Protein AF-0000000084754771 (afdb_homodimer)

Foldseek 3Di:
DDPDPPPPPPPPPPPPPPPPPPDPDDDEWEKEFEWEDEPLFWTKWKQAPLFIAGFMDIPDDPDDPVVVVQVSCVLQFFDWDDKDWAEWEKEAEPVDPYMYIYTYIYTYTDDGDTDHSDPRMDMDTDGLVVSLVRLCQSEVVRSVVSCVCSVPVQFYKYFYWYWYDDPRGIYIDTPGDIDGPDGD/DDPPPPPPPPPPPPPPPPPPPPDPDDDEWEKEFEWEDEPLFWTKWKQAPLFIAGFMDIPDDPDDPVVVVQVSCVLQFFDWDDKDWAEWEKEAEPVDPYMYIYTYIYTYTDDGDTDHSDPRMDMDTDGLVVSLVRLCQSEVVRSVVSCVCSVPVQFYKYFYWYWYDDPRGIYIDTPGDIDGPDGD

Radius of gyration: 27.41 Å; Cα contacts (8 Å, |Δi|>4): 765; chains: 2; bounding box: 106×65×46 Å

Structure (mmCIF, N/CA/C/O backbone):
data_AF-0000000084754771-model_v1
#
loop_
_entity.id
_entity.type
_entity.pdbx_description
1 polymer 'NUDIX hydrolase'
#
loop_
_atom_site.group_PDB
_atom_site.id
_atom_site.type_symbol
_atom_site.label_atom_id
_atom_site.label_alt_id
_atom_site.label_comp_id
_atom_site.label_asym_id
_atom_site.label_entity_id
_atom_site.label_seq_id
_atom_site.pdbx_PDB_ins_code
_atom_site.Cartn_x
_atom_site.Cartn_y
_atom_site.Cartn_z
_atom_site.occupancy
_atom_site.B_iso_or_equiv
_atom_site.auth_seq_id
_atom_site.auth_comp_id
_atom_site.auth_asym_id
_atom_site.auth_atom_id
_atom_site.pdbx_PDB_model_num
ATOM 1 N N . MET A 1 1 ? 86.75 9.281 -15.461 1 32.31 1 MET A N 1
ATOM 2 C CA . MET A 1 1 ? 85.438 8.867 -15.961 1 32.31 1 MET A CA 1
ATOM 3 C C . MET A 1 1 ? 84.312 9.133 -14.922 1 32.31 1 MET A C 1
ATOM 5 O O . MET A 1 1 ? 84.312 8.523 -13.852 1 32.31 1 MET A O 1
ATOM 9 N N . MET A 1 2 ? 83.812 10.422 -14.852 1 33.16 2 MET A N 1
ATOM 10 C CA . MET A 1 2 ? 82.875 11.062 -13.938 1 33.16 2 MET A CA 1
ATOM 11 C C . MET A 1 2 ? 81.5 10.43 -14.047 1 33.16 2 MET A C 1
ATOM 13 O O . MET A 1 2 ? 80.938 10.359 -15.133 1 33.16 2 MET A O 1
ATOM 17 N N . LYS A 1 3 ? 81.125 9.422 -13.258 1 32.81 3 LYS A N 1
ATOM 18 C CA . LYS A 1 3 ? 79.812 8.805 -13.117 1 32.81 3 LYS A CA 1
ATOM 19 C C . LYS A 1 3 ? 78.75 9.852 -12.797 1 32.81 3 LYS A C 1
ATOM 21 O O . LYS A 1 3 ? 78.875 10.531 -11.766 1 32.81 3 LYS A O 1
ATOM 26 N N . LYS A 1 4 ? 78.125 10.484 -13.766 1 39.41 4 LYS A N 1
ATOM 27 C CA . LYS A 1 4 ? 76.938 11.32 -13.633 1 39.41 4 LYS A CA 1
ATOM 28 C C . LYS A 1 4 ? 75.812 10.578 -12.898 1 39.41 4 LYS A C 1
ATOM 30 O O . LYS A 1 4 ? 75.438 9.477 -13.297 1 39.41 4 LYS A O 1
ATOM 35 N N . LYS A 1 5 ? 75.625 10.75 -11.555 1 40.22 5 LYS A N 1
ATOM 36 C CA . LYS A 1 5 ? 74.5 10.312 -10.75 1 40.22 5 LYS A CA 1
ATOM 37 C C . LYS A 1 5 ? 73.125 10.797 -11.344 1 40.22 5 LYS A C 1
ATOM 39 O O . LYS A 1 5 ? 72.938 12 -11.484 1 40.22 5 LYS A O 1
ATOM 44 N N . MET A 1 6 ? 72.5 10.07 -12.281 1 37.22 6 MET A N 1
ATOM 45 C CA . MET A 1 6 ? 71.188 10.312 -12.797 1 37.22 6 MET A CA 1
ATOM 46 C C . MET A 1 6 ? 70.125 10.242 -11.672 1 37.22 6 MET A C 1
ATOM 48 O O . MET A 1 6 ? 70.062 9.227 -10.977 1 37.22 6 MET A O 1
ATOM 52 N N . PHE A 1 7 ? 69.812 11.367 -10.992 1 40.28 7 PHE A N 1
ATOM 53 C CA . PHE A 1 7 ? 68.688 11.461 -10.086 1 40.28 7 PHE A CA 1
ATOM 54 C C . PHE A 1 7 ? 67.375 11.109 -10.805 1 40.28 7 PHE A C 1
ATOM 56 O O . PHE A 1 7 ? 67 11.758 -11.797 1 40.28 7 PHE A O 1
ATOM 63 N N . VAL A 1 8 ? 66.875 9.852 -10.859 1 36.28 8 VAL A N 1
ATOM 64 C CA . VAL A 1 8 ? 65.562 9.414 -11.305 1 36.28 8 VAL A CA 1
ATOM 65 C C . VAL A 1 8 ? 64.5 10.07 -10.438 1 36.28 8 VAL A C 1
ATOM 67 O O . VAL A 1 8 ? 64.438 9.867 -9.227 1 36.28 8 VAL A O 1
ATOM 70 N N . LEU A 1 9 ? 64 11.281 -10.805 1 39 9 LEU A N 1
ATOM 71 C CA . LEU A 1 9 ? 62.781 11.867 -10.273 1 39 9 LEU A CA 1
ATOM 72 C C . LEU A 1 9 ? 61.625 10.922 -10.469 1 39 9 LEU A C 1
ATOM 74 O O . LEU A 1 9 ? 61.25 10.625 -11.602 1 39 9 LEU A O 1
ATOM 78 N N . LEU A 1 10 ? 61.344 9.945 -9.57 1 38.06 10 LEU A N 1
ATOM 79 C CA . LEU A 1 10 ? 60.125 9.156 -9.5 1 38.06 10 LEU A CA 1
ATOM 80 C C . LEU A 1 10 ? 58.906 10.07 -9.328 1 38.06 10 LEU A C 1
ATOM 82 O O . LEU A 1 10 ? 58.781 10.734 -8.305 1 38.06 10 LEU A O 1
ATOM 86 N N . MET A 1 11 ? 58.312 10.617 -10.398 1 40.94 11 MET A N 1
ATOM 87 C CA . MET A 1 11 ? 57 11.273 -10.383 1 40.94 11 MET A CA 1
ATOM 88 C C . MET A 1 11 ? 55.938 10.32 -9.867 1 40.94 11 MET A C 1
ATOM 90 O O . MET A 1 11 ? 55.625 9.305 -10.5 1 40.94 11 MET A O 1
ATOM 94 N N . VAL A 1 12 ? 55.656 10.242 -8.562 1 43.66 12 VAL A N 1
ATOM 95 C CA . VAL A 1 12 ? 54.469 9.602 -7.992 1 43.66 12 VAL A CA 1
ATOM 96 C C . VAL A 1 12 ? 53.219 10.242 -8.562 1 43.66 12 VAL A C 1
ATOM 98 O O . VAL A 1 12 ? 52.906 11.406 -8.281 1 43.66 12 VAL A O 1
ATOM 101 N N . LEU A 1 13 ? 52.719 9.867 -9.789 1 44.41 13 LEU A N 1
ATOM 102 C CA . LEU A 1 13 ? 51.344 10.164 -10.242 1 44.41 13 LEU A CA 1
ATOM 103 C C . LEU A 1 13 ? 50.344 9.695 -9.211 1 44.41 13 LEU A C 1
ATOM 105 O O . LEU A 1 13 ? 50.156 8.492 -9.008 1 44.41 13 LEU A O 1
ATOM 109 N N . GLY A 1 14 ? 50.062 10.547 -8.156 1 42.84 14 GLY A N 1
ATOM 110 C CA . GLY A 1 14 ? 48.906 10.297 -7.301 1 42.84 14 GLY A CA 1
ATOM 111 C C . GLY A 1 14 ? 47.594 10.133 -8.078 1 42.84 14 GLY A C 1
ATOM 112 O O . GLY A 1 14 ? 47.156 11.062 -8.75 1 42.84 14 GLY A O 1
ATOM 113 N N . VAL A 1 15 ? 47.188 8.891 -8.477 1 50.28 15 VAL A N 1
ATOM 114 C CA . VAL A 1 15 ? 45.844 8.586 -8.938 1 50.28 15 VAL A CA 1
ATOM 115 C C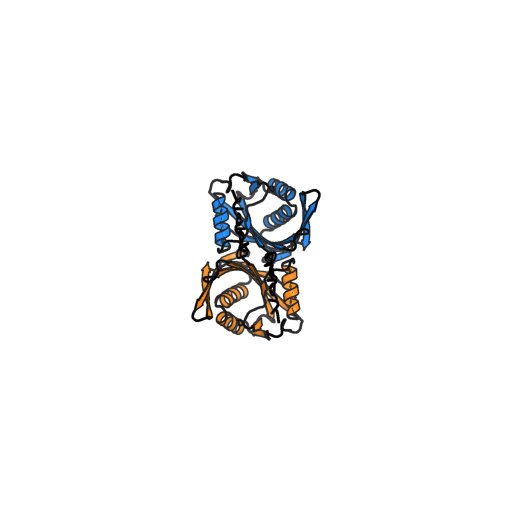 . VAL A 1 15 ? 44.812 9.062 -7.91 1 50.28 15 VAL A C 1
ATOM 117 O O . VAL A 1 15 ? 44.688 8.477 -6.832 1 50.28 15 VAL A O 1
ATOM 120 N N . PHE A 1 16 ? 44.375 10.312 -7.918 1 44.31 16 PHE A N 1
ATOM 121 C CA . PHE A 1 16 ? 43.125 10.703 -7.23 1 44.31 16 PHE A CA 1
ATOM 122 C C . PHE A 1 16 ? 41.938 9.898 -7.742 1 44.31 16 PHE A C 1
ATOM 124 O O . PHE A 1 16 ? 41.438 10.164 -8.828 1 44.31 16 PHE A O 1
ATOM 131 N N . VAL A 1 17 ? 41.75 8.695 -7.285 1 40.81 17 VAL A N 1
ATOM 132 C CA . VAL A 1 17 ? 40.438 8.078 -7.426 1 40.81 17 VAL A CA 1
ATOM 133 C C . VAL A 1 17 ? 39.375 8.922 -6.707 1 40.81 17 VAL A C 1
ATOM 135 O O . VAL A 1 17 ? 39.375 8.992 -5.477 1 40.81 17 VAL A O 1
ATOM 138 N N . ARG A 1 18 ? 38.875 9.93 -7.348 1 41.22 18 ARG A N 1
ATOM 139 C CA . ARG A 1 18 ? 37.594 10.469 -6.84 1 41.22 18 ARG A CA 1
ATOM 140 C C . ARG A 1 18 ? 36.594 9.352 -6.59 1 41.22 18 ARG A C 1
ATOM 142 O O . ARG A 1 18 ? 36.188 8.641 -7.516 1 41.22 18 ARG A O 1
ATOM 149 N N . SER A 1 19 ? 36.594 8.781 -5.469 1 47.59 19 SER A N 1
ATOM 150 C CA . SER A 1 19 ? 35.406 8 -5.125 1 47.59 19 SER A CA 1
ATOM 151 C C . SER A 1 19 ? 34.125 8.766 -5.449 1 47.59 19 SER A C 1
ATOM 153 O O . SER A 1 19 ? 33.844 9.797 -4.84 1 47.59 19 SER A O 1
ATOM 155 N N . SER A 1 20 ? 33.781 8.875 -6.648 1 48.88 20 SER A N 1
ATOM 156 C CA . SER A 1 20 ? 32.438 9.414 -6.914 1 48.88 20 SER A CA 1
ATOM 157 C C . SER A 1 20 ? 31.422 8.875 -5.922 1 48.88 20 SER A C 1
ATOM 159 O O . SER A 1 20 ? 31.188 7.664 -5.863 1 48.88 20 SER A O 1
ATOM 161 N N . ALA A 1 21 ? 31.297 9.508 -4.906 1 52.06 21 ALA A N 1
ATOM 162 C CA . ALA A 1 21 ? 30.188 9.227 -4.016 1 52.06 21 ALA A CA 1
ATOM 163 C C . ALA A 1 21 ? 28.922 8.898 -4.805 1 52.06 21 ALA A C 1
ATOM 165 O O . ALA A 1 21 ? 28.438 9.727 -5.582 1 52.06 21 ALA A O 1
ATOM 166 N N . GLN A 1 22 ? 28.672 7.586 -5.219 1 55.25 22 GLN A N 1
ATOM 167 C CA . GLN A 1 22 ? 27.484 7.168 -5.949 1 55.25 22 GLN A CA 1
ATOM 168 C C . GLN A 1 22 ? 26.219 7.766 -5.332 1 55.25 22 GLN A C 1
ATOM 170 O O . GLN A 1 22 ? 25.953 7.578 -4.141 1 55.25 22 GLN A O 1
ATOM 175 N N . VAL A 1 23 ? 25.625 8.883 -5.801 1 62.97 23 VAL A N 1
ATOM 176 C CA . VAL A 1 23 ? 24.328 9.43 -5.422 1 62.97 23 VAL A CA 1
ATOM 177 C C . VAL A 1 23 ? 23.312 8.297 -5.289 1 62.97 23 VAL A C 1
ATOM 179 O O . VAL A 1 23 ? 23.156 7.477 -6.199 1 62.97 23 VAL A O 1
ATOM 182 N N . PRO A 1 24 ? 22.75 8.086 -3.986 1 73.06 24 PRO A N 1
ATOM 183 C CA . PRO A 1 24 ? 21.766 7.012 -3.842 1 73.06 24 PRO A CA 1
ATOM 184 C C . PRO A 1 24 ? 20.641 7.09 -4.883 1 73.06 24 PRO A C 1
ATOM 186 O O . PRO A 1 24 ? 20.234 8.188 -5.27 1 73.06 24 PRO A O 1
ATOM 189 N N . GLU A 1 25 ? 20.297 5.973 -5.523 1 81 25 GLU A N 1
ATOM 190 C CA . GLU A 1 25 ? 19.203 5.906 -6.48 1 81 25 GLU A CA 1
ATOM 191 C C . GLU A 1 25 ? 17.891 6.352 -5.84 1 81 25 GLU A C 1
ATOM 193 O O . GLU A 1 25 ? 17.609 6.02 -4.684 1 81 25 GLU A O 1
ATOM 198 N N . PRO A 1 26 ? 17.109 7.23 -6.562 1 86.75 26 PRO A 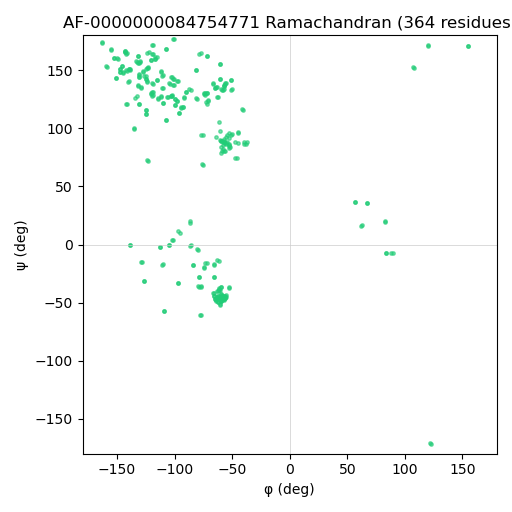N 1
ATOM 199 C CA . PRO A 1 26 ? 15.812 7.625 -6.035 1 86.75 26 PRO A CA 1
ATOM 200 C C . PRO A 1 26 ? 14.906 6.43 -5.742 1 86.75 26 PRO A C 1
ATOM 202 O O . PRO A 1 26 ? 14.922 5.445 -6.48 1 86.75 26 PRO A O 1
ATOM 205 N N . VAL A 1 27 ? 14.211 6.504 -4.645 1 92.81 27 VAL A N 1
ATOM 206 C CA . VAL A 1 27 ? 13.414 5.367 -4.191 1 92.81 27 VAL A CA 1
ATOM 207 C C . VAL A 1 27 ? 11.945 5.777 -4.086 1 92.81 27 VAL A C 1
ATOM 209 O O . VAL A 1 27 ? 11.625 6.848 -3.566 1 92.81 27 VAL A O 1
ATOM 212 N N . ASN A 1 28 ? 11.078 4.941 -4.699 1 97.19 28 ASN A N 1
ATOM 213 C CA . ASN A 1 28 ? 9.648 5.133 -4.473 1 97.19 28 ASN A CA 1
ATOM 214 C C . ASN A 1 28 ? 9.289 4.977 -3 1 97.19 28 ASN A C 1
ATOM 216 O O . ASN A 1 28 ? 9.836 4.117 -2.309 1 97.19 28 ASN A O 1
ATOM 220 N N . GLN A 1 29 ? 8.344 5.805 -2.547 1 96.5 29 GLN A N 1
ATOM 221 C CA . GLN A 1 29 ? 7.949 5.781 -1.143 1 96.5 29 GLN A CA 1
ATOM 222 C C . GLN A 1 29 ? 6.461 5.465 -0.994 1 96.5 29 GLN A C 1
ATOM 224 O O . GLN A 1 29 ? 5.707 5.543 -1.966 1 96.5 29 GLN A O 1
ATOM 229 N N . THR A 1 30 ? 6.105 4.988 0.195 1 98.56 30 THR A N 1
ATOM 230 C CA . THR A 1 30 ? 4.707 4.832 0.572 1 98.56 30 THR A CA 1
ATOM 231 C C . THR A 1 30 ? 4.328 5.82 1.67 1 98.56 30 THR A C 1
ATOM 233 O O . THR A 1 30 ? 5.043 5.957 2.662 1 98.56 30 THR A O 1
ATOM 236 N N . ILE A 1 31 ? 3.273 6.547 1.448 1 98.69 31 ILE A N 1
ATOM 237 C CA . ILE A 1 31 ? 2.699 7.441 2.447 1 98.69 31 ILE A CA 1
ATOM 238 C C . ILE A 1 31 ? 1.405 6.844 2.992 1 98.69 31 ILE A C 1
ATOM 240 O O . ILE A 1 31 ? 0.538 6.422 2.225 1 98.69 31 ILE A O 1
ATOM 244 N N . ILE A 1 32 ? 1.279 6.719 4.258 1 98.88 32 ILE A N 1
ATOM 245 C CA . ILE A 1 32 ? 0.067 6.273 4.938 1 98.88 32 ILE A CA 1
ATOM 246 C C . ILE A 1 32 ? -0.692 7.484 5.48 1 98.88 32 ILE A C 1
ATOM 248 O O . ILE A 1 32 ? -0.14 8.281 6.242 1 98.88 32 ILE A O 1
ATOM 252 N N . ARG A 1 33 ? -1.902 7.625 5.016 1 98.94 33 ARG A N 1
ATOM 253 C CA . ARG A 1 33 ? -2.738 8.758 5.391 1 98.94 33 ARG A CA 1
ATOM 254 C C . ARG A 1 33 ? -3.959 8.305 6.184 1 98.94 33 ARG A C 1
ATOM 256 O O . ARG A 1 33 ? -4.57 7.281 5.859 1 98.94 33 ARG A O 1
ATOM 263 N N . LEU A 1 34 ? -4.336 9.047 7.164 1 98.94 34 LEU A N 1
ATOM 264 C CA . LEU A 1 34 ? -5.457 8.727 8.039 1 98.94 34 LEU A CA 1
ATOM 265 C C . LEU A 1 34 ? -6.465 9.875 8.07 1 98.94 34 LEU A C 1
ATOM 267 O O . LEU A 1 34 ? -6.133 10.984 8.477 1 98.94 34 LEU A O 1
ATOM 271 N N . THR A 1 35 ? -7.625 9.648 7.605 1 98.94 35 THR A N 1
ATOM 272 C CA . THR A 1 35 ? -8.75 10.562 7.781 1 98.94 35 THR A CA 1
ATOM 273 C C . THR A 1 35 ? -9.602 10.141 8.977 1 98.94 35 THR A C 1
ATOM 275 O O . THR A 1 35 ? -10.227 9.078 8.953 1 98.94 35 THR A O 1
ATOM 278 N N . VAL A 1 36 ? -9.625 10.93 10.008 1 98.94 36 VAL A N 1
ATOM 279 C CA . VAL A 1 36 ? -10.422 10.648 11.195 1 98.94 36 VAL A CA 1
ATOM 280 C C . VAL A 1 36 ? -11.734 11.422 11.133 1 98.94 36 VAL A C 1
ATOM 282 O O . VAL A 1 36 ? -11.742 12.648 11.031 1 98.94 36 VAL A O 1
ATOM 285 N N . VAL A 1 37 ? -12.82 10.742 11.219 1 98.94 37 VAL A N 1
ATOM 286 C CA . VAL A 1 37 ? -14.148 11.344 11.109 1 98.94 37 VAL A CA 1
ATOM 287 C C . VAL A 1 37 ? -14.758 11.484 12.5 1 98.94 37 VAL A C 1
ATOM 289 O O . VAL A 1 37 ? -14.773 10.531 13.281 1 98.94 37 VAL A O 1
ATOM 292 N N . LYS A 1 38 ? -15.195 12.641 12.797 1 98.81 38 LYS A N 1
ATOM 293 C CA . LYS A 1 38 ? -15.883 12.93 14.055 1 98.81 38 LYS A CA 1
ATOM 294 C C . LYS A 1 38 ? -17.344 13.312 13.812 1 98.81 38 LYS A C 1
ATOM 296 O O . LYS A 1 38 ? -17.625 14.188 12.992 1 98.81 38 LYS A O 1
ATOM 301 N N . ASP A 1 39 ? -18.234 12.648 14.422 1 97.75 39 ASP A N 1
ATOM 302 C CA . ASP A 1 39 ? -19.672 12.938 14.43 1 97.75 39 ASP A CA 1
ATOM 303 C C . ASP A 1 39 ? -20.266 12.828 13.031 1 97.75 39 ASP A C 1
ATOM 305 O O . ASP A 1 39 ? -21.266 13.477 12.719 1 97.75 39 ASP A O 1
ATOM 309 N N . GLY A 1 40 ? -19.547 12.195 12.148 1 97.19 40 GLY A N 1
ATOM 310 C CA . GLY A 1 40 ? -20.062 11.906 10.82 1 97.19 40 GLY A CA 1
ATOM 311 C C . GLY A 1 40 ? -19.906 13.062 9.852 1 97.19 40 GLY A C 1
ATOM 312 O O . GLY A 1 40 ? -20.078 12.898 8.648 1 97.19 40 GLY A O 1
ATOM 313 N N . ASP A 1 41 ? -19.469 14.25 10.352 1 97.94 41 ASP A N 1
ATOM 314 C CA . ASP A 1 41 ? -19.516 15.383 9.43 1 97.94 41 ASP A CA 1
ATOM 315 C C . ASP A 1 41 ? -18.266 16.25 9.555 1 97.94 41 ASP A C 1
ATOM 317 O O . ASP A 1 41 ? -18.141 17.266 8.859 1 97.94 41 ASP A O 1
ATOM 321 N N . LYS A 1 42 ? -17.359 15.906 10.43 1 98.88 42 LYS A N 1
ATOM 322 C CA . LYS A 1 42 ? -16.094 16.609 10.57 1 98.88 42 LYS A CA 1
ATOM 323 C C . LYS A 1 42 ? -14.914 15.664 10.398 1 98.88 42 LYS A C 1
ATOM 325 O O . LYS A 1 42 ? -15.023 14.469 10.68 1 98.88 42 LYS A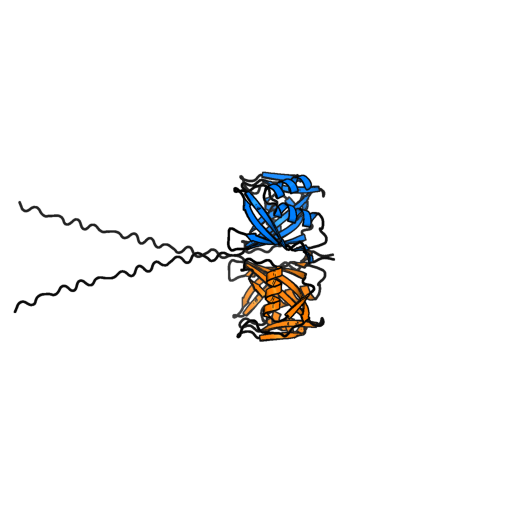 O 1
ATOM 330 N N . ILE A 1 43 ? -13.836 16.219 9.961 1 98.94 43 ILE A N 1
ATOM 331 C CA . ILE A 1 43 ? -12.617 15.422 9.891 1 98.94 43 ILE A CA 1
ATOM 332 C C . ILE A 1 43 ? -11.461 16.188 10.523 1 98.94 43 ILE A C 1
ATOM 334 O O . ILE A 1 43 ? -11.523 17.422 10.648 1 98.94 43 ILE A O 1
ATOM 338 N N . LEU A 1 44 ? -10.461 15.453 10.977 1 98.94 44 LEU A N 1
ATOM 339 C CA . LEU A 1 44 ? -9.219 16.016 11.492 1 98.94 44 LEU A CA 1
ATOM 340 C C . LEU A 1 44 ? -8.375 16.594 10.359 1 98.94 44 LEU A C 1
ATOM 342 O O . LEU A 1 44 ? -8.016 15.875 9.422 1 98.94 44 LEU A O 1
ATOM 346 N N . ILE A 1 45 ? -8.055 17.844 10.391 1 98.81 45 ILE A N 1
ATOM 347 C CA . ILE A 1 45 ? -7.227 18.531 9.406 1 98.81 45 ILE A CA 1
ATOM 348 C C . ILE A 1 45 ? -6.09 19.266 10.117 1 98.81 45 ILE A C 1
ATOM 350 O O . ILE A 1 45 ? -6.238 19.688 11.266 1 98.81 45 ILE A O 1
ATOM 354 N N . ARG A 1 46 ? -5.012 19.375 9.469 1 98.62 46 ARG A N 1
ATOM 355 C CA . ARG A 1 46 ? -3.873 20.094 10.023 1 98.62 46 ARG A CA 1
ATOM 356 C C . ARG A 1 46 ? -3.414 21.203 9.07 1 98.62 46 ARG A C 1
ATOM 358 O O . ARG A 1 46 ? -3.457 21.031 7.848 1 98.62 46 ARG A O 1
ATOM 365 N N . LYS A 1 47 ? -3.037 22.25 9.57 1 98.38 47 LYS A N 1
ATOM 366 C CA . LYS A 1 47 ? -2.338 23.328 8.859 1 98.38 47 LYS A CA 1
ATOM 367 C C . LYS A 1 47 ? -0.825 23.188 9.016 1 98.38 47 LYS A C 1
ATOM 369 O O . LYS A 1 47 ? -0.302 23.219 10.133 1 98.38 47 LYS A O 1
ATOM 374 N N . THR A 1 48 ? -0.141 22.984 7.891 1 97 48 THR A N 1
ATOM 375 C CA . THR A 1 48 ? 1.308 22.812 7.879 1 97 48 THR A CA 1
ATOM 376 C C . THR A 1 48 ? 1.976 23.906 7.055 1 97 48 THR A C 1
ATOM 378 O O . THR A 1 48 ? 1.299 24.672 6.355 1 97 48 THR A O 1
ATOM 381 N N . PRO A 1 49 ? 3.297 24 7.078 1 95 49 PRO A N 1
ATOM 382 C CA . PRO A 1 49 ? 3.996 24.953 6.215 1 95 49 PRO A CA 1
ATOM 383 C C . PRO A 1 49 ? 3.77 24.688 4.73 1 95 49 PRO A C 1
ATOM 385 O O . PRO A 1 49 ? 4.004 25.562 3.896 1 95 49 PRO A O 1
ATOM 388 N N . TYR A 1 50 ? 3.256 23.547 4.406 1 94 50 TYR A N 1
ATOM 389 C CA . TYR A 1 50 ? 3.086 23.156 3.006 1 94 50 TYR A CA 1
ATOM 390 C C . TYR A 1 50 ? 1.624 23.25 2.588 1 94 50 TYR A C 1
ATOM 392 O O . TYR A 1 50 ? 1.28 22.953 1.44 1 94 50 TYR A O 1
ATOM 400 N N . GLY A 1 51 ? 0.813 23.656 3.549 1 97.62 51 GLY A N 1
ATOM 401 C CA . GLY A 1 51 ? -0.613 23.75 3.281 1 97.62 51 GLY A CA 1
ATOM 402 C C . GLY A 1 51 ? -1.452 22.906 4.215 1 97.62 51 GLY A C 1
ATOM 403 O O . GLY A 1 51 ? -0.965 22.438 5.25 1 97.62 51 GLY A O 1
ATOM 404 N N . TRP A 1 52 ? -2.727 22.812 3.881 1 98.69 52 TRP A N 1
ATOM 405 C CA . TRP A 1 52 ? -3.68 22.031 4.676 1 98.69 52 TRP A CA 1
ATOM 406 C C . TRP A 1 52 ? -3.695 20.578 4.238 1 98.69 52 TRP A C 1
ATOM 408 O O . TRP A 1 52 ? -3.771 20.281 3.045 1 98.69 52 TRP A O 1
ATOM 418 N N . MET A 1 53 ? -3.654 19.656 5.176 1 98.44 53 MET A N 1
ATOM 419 C CA . MET A 1 53 ? -3.641 18.219 4.879 1 98.44 53 MET A CA 1
ATOM 420 C C . MET A 1 53 ? -4.316 17.438 5.992 1 98.44 53 MET A C 1
ATOM 422 O O . MET A 1 53 ? -4.52 17.953 7.094 1 98.44 53 MET A O 1
ATOM 426 N N . THR A 1 54 ? -4.746 16.219 5.723 1 98.81 54 THR A N 1
ATOM 427 C CA . THR A 1 54 ? -5.047 15.258 6.773 1 98.81 54 THR A CA 1
ATOM 428 C C . THR A 1 54 ? -3.764 14.633 7.32 1 98.81 54 THR A C 1
ATOM 430 O O . THR A 1 54 ? -2.691 14.789 6.73 1 98.81 54 THR A O 1
ATOM 433 N N . PRO A 1 55 ? -3.836 13.992 8.469 1 98.75 55 PRO A N 1
ATOM 434 C CA . PRO A 1 55 ? -2.65 13.32 9 1 98.75 55 PRO A CA 1
ATOM 435 C C . PRO A 1 55 ? -2.068 12.297 8.023 1 98.75 55 PRO A C 1
ATOM 437 O O . PRO A 1 55 ? -2.814 11.531 7.406 1 98.75 55 PRO A O 1
ATOM 440 N N . ALA A 1 56 ? -0.764 12.281 7.934 1 98.56 56 ALA A N 1
ATOM 441 C CA . ALA A 1 56 ? -0.061 11.312 7.098 1 98.56 56 ALA A CA 1
ATOM 442 C C . ALA A 1 56 ? 1.396 11.172 7.531 1 98.56 56 ALA A C 1
ATOM 444 O O . ALA A 1 56 ? 1.979 12.102 8.086 1 98.56 56 ALA A O 1
ATOM 445 N N . VAL A 1 57 ? 1.962 10.008 7.258 1 97.88 57 VAL A N 1
ATOM 446 C CA . VAL A 1 57 ? 3.379 9.781 7.523 1 97.88 57 VAL A CA 1
ATOM 447 C C . VAL A 1 57 ? 3.98 8.922 6.41 1 97.88 57 VAL A C 1
ATOM 449 O O . VAL A 1 57 ? 3.277 8.133 5.773 1 97.88 57 VAL A O 1
ATOM 452 N N . TYR A 1 58 ? 5.219 9.117 6.152 1 97.38 58 TYR A N 1
ATOM 453 C CA . TYR A 1 58 ? 5.969 8.172 5.336 1 97.38 58 TYR A CA 1
ATOM 454 C C . TYR A 1 58 ? 6.117 6.836 6.051 1 97.38 58 TYR A C 1
ATOM 456 O O . TYR A 1 58 ? 6.352 6.797 7.262 1 97.38 58 TYR A O 1
ATOM 464 N N . PHE A 1 59 ? 5.973 5.773 5.328 1 98.5 59 PHE A N 1
ATOM 465 C CA . PHE A 1 59 ? 6.27 4.457 5.883 1 98.5 59 PHE A CA 1
ATOM 466 C C . PHE A 1 59 ? 7.777 4.223 5.941 1 98.5 59 PHE A C 1
ATOM 468 O O . PHE A 1 59 ? 8.359 3.672 5.004 1 98.5 59 PHE A O 1
ATOM 475 N N . LYS A 1 60 ? 8.406 4.535 7.141 1 96.19 60 LYS A N 1
ATOM 476 C CA . LYS A 1 60 ? 9.859 4.52 7.219 1 96.19 60 LYS A CA 1
ATOM 477 C C . LYS A 1 60 ? 10.344 3.633 8.367 1 96.19 60 LYS A C 1
ATOM 479 O O . LYS A 1 60 ? 11.484 3.16 8.352 1 96.19 60 LYS A O 1
ATOM 484 N N . GLU A 1 61 ? 9.57 3.576 9.398 1 95.56 61 GLU A N 1
ATOM 485 C CA . GLU A 1 61 ? 9.953 2.789 10.562 1 95.56 61 GLU A CA 1
ATOM 486 C C . GLU A 1 61 ? 9.641 1.31 10.359 1 95.56 61 GLU A C 1
ATOM 488 O O . GLU A 1 61 ? 8.742 0.958 9.594 1 95.56 61 GLU A O 1
ATOM 493 N N . PRO A 1 62 ? 10.391 0.491 10.953 1 96.44 62 PRO A N 1
ATOM 494 C CA . PRO A 1 62 ? 10.117 -0.946 10.852 1 96.44 62 PRO A CA 1
ATOM 495 C C . PRO A 1 62 ? 8.945 -1.386 11.727 1 96.44 62 PRO A C 1
ATOM 497 O O . PRO A 1 62 ? 9.133 -2.135 12.688 1 96.44 62 PRO A O 1
ATOM 500 N N . GLN A 1 63 ? 7.785 -1.006 11.398 1 96.44 63 GLN A N 1
ATOM 501 C CA . GLN A 1 63 ? 6.531 -1.231 12.102 1 96.44 63 GLN A CA 1
ATOM 502 C C . GLN A 1 63 ? 5.438 -1.702 11.148 1 96.44 63 GLN A C 1
ATOM 504 O O . GLN A 1 63 ? 5.543 -1.517 9.938 1 96.44 63 GLN A O 1
ATOM 509 N N . SER A 1 64 ? 4.449 -2.352 11.742 1 98 64 SER A N 1
ATOM 510 C CA . SER A 1 64 ? 3.299 -2.746 10.93 1 98 64 SER A CA 1
ATOM 511 C C . SER A 1 64 ? 2.447 -1.538 10.555 1 98 64 SER A C 1
ATOM 513 O O . SER A 1 64 ? 2.549 -0.481 11.188 1 98 64 SER A O 1
ATOM 515 N N . ILE A 1 65 ? 1.625 -1.726 9.562 1 98.44 65 ILE A N 1
ATOM 516 C CA . ILE A 1 65 ? 0.708 -0.679 9.125 1 98.44 65 ILE A CA 1
ATOM 517 C C . ILE A 1 65 ? -0.206 -0.275 10.281 1 98.44 65 ILE A C 1
ATOM 519 O O . ILE A 1 65 ? -0.421 0.915 10.523 1 98.44 65 ILE A O 1
ATOM 523 N N . GLN A 1 66 ? -0.733 -1.24 11.016 1 97.5 66 GLN A N 1
ATOM 524 C CA . GLN A 1 66 ? -1.617 -0.942 12.141 1 97.5 66 GLN A CA 1
ATOM 525 C C . GLN A 1 66 ? -0.899 -0.112 13.195 1 97.5 66 GLN A C 1
ATOM 527 O O . GLN A 1 66 ? -1.47 0.835 13.742 1 97.5 66 GLN A O 1
ATOM 532 N N . GLU A 1 67 ? 0.29 -0.499 13.516 1 98.06 67 GLU A N 1
ATOM 533 C CA . GLU A 1 67 ? 1.08 0.262 14.477 1 98.06 67 GLU A CA 1
ATOM 534 C C . GLU A 1 67 ? 1.273 1.703 14.016 1 98.06 67 GLU A C 1
ATOM 536 O O . GLU A 1 67 ? 1.197 2.633 14.82 1 98.06 67 GLU A O 1
ATOM 541 N N . VAL A 1 68 ? 1.581 1.86 12.766 1 98.62 68 VAL A N 1
ATOM 542 C CA . VAL A 1 68 ? 1.779 3.191 12.195 1 98.62 68 VAL A CA 1
ATOM 543 C C . VAL A 1 68 ? 0.518 4.031 12.391 1 98.62 68 VAL A C 1
ATOM 545 O O . VAL A 1 68 ? 0.591 5.18 12.836 1 98.62 68 VAL A O 1
ATOM 548 N N . ILE A 1 69 ? -0.653 3.467 12.102 1 98.75 69 ILE A N 1
ATOM 549 C CA . ILE A 1 69 ? -1.921 4.184 12.172 1 98.75 69 ILE A CA 1
ATOM 550 C C . ILE A 1 69 ? -2.232 4.535 13.625 1 98.75 69 ILE A C 1
ATOM 552 O O . ILE A 1 69 ? -2.625 5.664 13.93 1 98.75 69 ILE A O 1
ATOM 556 N N . ASP A 1 70 ? -1.98 3.6 14.531 1 98.12 70 ASP A N 1
ATOM 557 C CA . ASP A 1 70 ? -2.242 3.834 15.945 1 98.12 70 ASP A CA 1
ATOM 558 C C . ASP A 1 70 ? -1.339 4.938 16.5 1 98.12 70 ASP A C 1
ATOM 560 O O . ASP A 1 70 ? -1.803 5.824 17.219 1 98.12 70 ASP A O 1
ATOM 564 N N . LYS A 1 71 ? -0.092 4.816 16.172 1 98.44 71 LYS A N 1
ATOM 565 C CA . LYS A 1 71 ? 0.853 5.832 16.625 1 98.44 71 LYS A CA 1
ATOM 566 C C . LYS A 1 71 ? 0.504 7.203 16.047 1 98.44 71 LYS A C 1
ATOM 568 O O . LYS A 1 71 ? 0.625 8.219 16.734 1 98.44 71 LYS A O 1
ATOM 573 N N . MET A 1 72 ? 0.122 7.215 14.828 1 98.62 72 MET A N 1
ATOM 574 C CA . MET A 1 72 ? -0.278 8.469 14.188 1 98.62 72 MET A CA 1
ATOM 575 C C . MET A 1 72 ? -1.472 9.086 14.906 1 98.62 72 MET A C 1
ATOM 577 O O . MET A 1 72 ? -1.433 10.258 15.289 1 98.62 72 MET A O 1
ATOM 581 N N . ALA A 1 73 ? -2.531 8.305 15.117 1 98.75 73 ALA A N 1
ATOM 582 C CA . ALA A 1 73 ? -3.693 8.805 15.844 1 98.75 73 ALA A CA 1
ATOM 583 C C . ALA A 1 73 ? -3.293 9.328 17.219 1 98.75 73 ALA A C 1
ATOM 585 O O . ALA A 1 73 ? -3.723 10.406 17.641 1 98.75 73 ALA A O 1
ATOM 586 N N . GLY A 1 74 ? -2.473 8.57 17.859 1 98.56 74 GLY A N 1
ATOM 587 C CA . GLY A 1 74 ? -1.999 8.961 19.188 1 98.56 74 GLY A CA 1
ATOM 588 C C . GLY A 1 74 ? -1.254 10.281 19.188 1 98.56 74 GLY A C 1
ATOM 589 O O . GLY A 1 74 ? -1.384 11.078 20.109 1 98.56 74 GLY A O 1
ATOM 590 N N . SER A 1 75 ? -0.473 10.516 18.203 1 98.5 75 SER A N 1
ATOM 591 C CA . SER A 1 75 ? 0.329 11.734 18.141 1 98.5 75 SER A CA 1
ATOM 592 C C . SER A 1 75 ? -0.553 12.969 18 1 98.5 75 SER A C 1
ATOM 594 O O . SER A 1 75 ? -0.104 14.094 18.234 1 98.5 75 SER A O 1
ATOM 596 N N . TYR A 1 76 ? -1.798 12.773 17.609 1 98.62 76 TYR A N 1
ATOM 597 C CA . TYR A 1 76 ? -2.742 13.875 17.484 1 98.62 76 TYR A CA 1
ATOM 598 C C . TYR A 1 76 ? -3.689 13.922 18.688 1 98.62 76 TYR A C 1
ATOM 600 O O . TYR A 1 76 ? -4.66 14.688 18.688 1 98.62 76 TYR A O 1
ATOM 608 N N . GLY A 1 77 ? -3.453 13.016 19.672 1 98.62 77 GLY A N 1
ATOM 609 C CA . GLY A 1 77 ? -4.199 13.031 20.922 1 98.62 77 GLY A CA 1
ATOM 610 C C . GLY A 1 77 ? -5.539 12.336 20.828 1 98.62 77 GLY A C 1
ATOM 611 O O . GLY A 1 77 ? -6.434 12.578 21.656 1 98.62 77 GLY A O 1
ATOM 612 N N . VAL A 1 78 ? -5.754 11.492 19.875 1 98.75 78 VAL A N 1
ATOM 613 C CA . VAL A 1 78 ? -7.098 10.945 19.703 1 98.75 78 VAL A CA 1
ATOM 614 C C . VAL A 1 78 ? -7.039 9.422 19.734 1 98.75 78 VAL A C 1
ATOM 616 O O . VAL A 1 78 ? -6.035 8.82 19.344 1 98.75 78 VAL A O 1
ATOM 619 N N . GLN A 1 79 ? -8.086 8.797 20.156 1 98.69 79 GLN A N 1
ATOM 620 C CA . GLN A 1 79 ? -8.383 7.383 20 1 98.69 79 GLN A CA 1
ATOM 621 C C . GLN A 1 79 ? -9.367 7.152 18.859 1 98.69 79 GLN A C 1
ATOM 623 O O . GLN A 1 79 ? -10.32 7.922 18.688 1 98.69 79 GLN A O 1
ATOM 628 N N . ILE A 1 80 ? -9.125 6.078 18.156 1 98.75 80 ILE A N 1
ATOM 629 C CA . ILE A 1 80 ? -9.938 5.859 16.969 1 98.75 80 ILE A CA 1
ATOM 630 C C . ILE A 1 80 ? -10.461 4.426 16.953 1 98.75 80 ILE A C 1
ATOM 632 O O . ILE A 1 80 ? -9.969 3.574 17.703 1 98.75 80 ILE A O 1
ATOM 636 N N . SER A 1 81 ? -11.469 4.195 16.156 1 98.19 81 SER A N 1
ATOM 637 C CA . SER A 1 81 ? -12.039 2.879 15.898 1 98.19 81 SER A CA 1
ATOM 638 C C . SER A 1 81 ? -12.469 2.738 14.438 1 98.19 81 SER A C 1
ATOM 640 O O . SER A 1 81 ? -12.469 3.715 13.688 1 98.19 81 SER A O 1
ATOM 642 N N . GLY A 1 82 ? -12.711 1.485 14.062 1 97 82 GLY A N 1
ATOM 643 C CA . GLY A 1 82 ? -13.258 1.236 12.734 1 97 82 GLY A CA 1
ATOM 644 C C . GLY A 1 82 ? -12.289 1.584 11.617 1 97 82 GLY A C 1
ATOM 645 O O . GLY A 1 82 ? -12.688 2.156 10.602 1 97 82 GLY A O 1
ATOM 646 N N . ILE A 1 83 ? -11.008 1.351 11.828 1 97.94 83 ILE A N 1
ATOM 647 C CA . ILE A 1 83 ? -9.992 1.659 10.828 1 97.94 83 ILE A CA 1
ATOM 648 C C . ILE A 1 83 ? -10.234 0.82 9.57 1 97.94 83 ILE A C 1
ATOM 650 O O . ILE A 1 83 ? -10.359 -0.405 9.656 1 97.94 83 ILE A O 1
ATOM 654 N N . GLY A 1 84 ? -10.32 1.473 8.438 1 97.94 84 GLY A N 1
ATOM 655 C CA . GLY A 1 84 ? -10.477 0.782 7.168 1 97.94 84 GLY A CA 1
ATOM 656 C C . GLY A 1 84 ? -9.664 1.394 6.047 1 97.94 84 GLY A C 1
ATOM 657 O O . GLY A 1 84 ? -9.539 2.617 5.957 1 97.94 84 GLY A O 1
ATOM 658 N N . LEU A 1 85 ? -9.094 0.542 5.219 1 98.75 85 LEU A N 1
ATOM 659 C CA . LEU A 1 85 ? -8.492 0.995 3.969 1 98.75 85 LEU A CA 1
ATOM 660 C C . LEU A 1 85 ? -9.57 1.402 2.967 1 98.75 85 LEU A C 1
ATOM 662 O O . LEU A 1 85 ? -10.492 0.633 2.695 1 98.75 85 LEU A O 1
ATOM 666 N N . ARG A 1 86 ? -9.398 2.582 2.406 1 98.56 86 ARG A N 1
ATOM 667 C CA . ARG A 1 86 ? -10.43 3.043 1.478 1 98.56 86 ARG A CA 1
ATOM 668 C C . ARG A 1 86 ? -9.812 3.477 0.152 1 98.56 86 ARG A C 1
ATOM 670 O O . ARG A 1 86 ? -10.516 3.641 -0.845 1 98.56 86 ARG A O 1
ATOM 677 N N . GLY A 1 87 ? -8.547 3.666 0.124 1 98.69 87 GLY A N 1
ATOM 678 C CA . GLY A 1 87 ? -7.883 4.066 -1.105 1 98.69 87 GLY A CA 1
ATOM 679 C C . GLY A 1 87 ? -6.445 3.59 -1.19 1 98.69 87 GLY A C 1
ATOM 680 O O . GLY A 1 87 ? -5.73 3.582 -0.187 1 98.69 87 GLY A O 1
ATOM 681 N N . LEU A 1 88 ? -6 3.24 -2.24 1 98.81 88 LEU A N 1
ATOM 682 C CA . LEU A 1 88 ? -4.629 2.938 -2.643 1 98.81 88 LEU A CA 1
ATOM 683 C C . LEU A 1 88 ? -4.309 3.578 -3.988 1 98.81 88 LEU A C 1
ATOM 685 O O . LEU A 1 88 ? -4.641 3.025 -5.039 1 98.81 88 LEU A O 1
ATOM 689 N N . PHE A 1 89 ? -3.623 4.727 -3.971 1 98.88 89 PHE A N 1
ATOM 690 C CA . PHE A 1 89 ? -3.416 5.566 -5.145 1 98.88 89 PHE A CA 1
ATOM 691 C C . PHE A 1 89 ? -1.931 5.707 -5.457 1 98.88 89 PHE A C 1
ATOM 693 O O . PHE A 1 89 ? -1.083 5.375 -4.625 1 98.88 89 PHE A O 1
ATOM 700 N N . THR A 1 90 ? -1.644 6.152 -6.641 1 98.94 90 THR A N 1
ATOM 701 C CA . THR A 1 90 ? -0.271 6.434 -7.047 1 98.94 90 THR A CA 1
ATOM 702 C C . THR A 1 90 ? -0.107 7.91 -7.406 1 98.94 90 THR A C 1
ATOM 704 O O . THR A 1 90 ? -0.966 8.492 -8.07 1 98.94 90 THR A O 1
ATOM 707 N N . TYR A 1 91 ? 0.909 8.555 -6.879 1 98.88 91 TYR A N 1
ATOM 708 C CA . TYR A 1 91 ? 1.399 9.844 -7.348 1 98.88 91 TYR A CA 1
ATOM 709 C C . TYR A 1 91 ? 2.627 9.672 -8.234 1 98.88 91 TYR A C 1
ATOM 711 O O . TYR A 1 91 ? 3.586 9 -7.855 1 98.88 91 TYR A O 1
ATOM 719 N N . THR A 1 92 ? 2.588 10.188 -9.375 1 98.69 92 THR A N 1
ATOM 720 C CA . THR A 1 92 ? 3.783 10.461 -10.164 1 98.69 92 THR A CA 1
ATOM 721 C C . THR A 1 92 ? 4.062 11.961 -10.219 1 98.69 92 THR A C 1
ATOM 723 O O . THR A 1 92 ? 3.23 12.766 -9.805 1 98.69 92 THR A O 1
ATOM 726 N N . TYR A 1 93 ? 5.273 12.297 -10.711 1 98.38 93 TYR A N 1
ATOM 727 C CA . TYR A 1 93 ? 5.68 13.695 -10.641 1 98.38 93 TYR A CA 1
ATOM 728 C C . TYR A 1 93 ? 6.383 14.125 -11.93 1 98.38 93 TYR A C 1
ATOM 730 O O . TYR A 1 93 ? 7.141 13.344 -12.516 1 98.38 93 TYR A O 1
ATOM 738 N N . ASP A 1 94 ? 6.254 15.375 -12.242 1 97.88 94 ASP A N 1
ATOM 739 C CA . ASP A 1 94 ? 7.012 15.938 -13.352 1 97.88 94 ASP A CA 1
ATOM 740 C C . ASP A 1 94 ? 8.414 16.344 -12.914 1 97.88 94 ASP A C 1
ATOM 742 O O . ASP A 1 94 ? 9.312 16.5 -13.742 1 97.88 94 ASP A O 1
ATOM 746 N N . PHE A 1 95 ? 8.609 16.469 -11.688 1 96.44 95 PHE A N 1
ATOM 747 C CA . PHE A 1 95 ? 9.82 17.141 -11.234 1 96.44 95 PHE A CA 1
ATOM 748 C C . PHE A 1 95 ? 10.742 16.156 -10.516 1 96.44 95 PHE A C 1
ATOM 750 O O . PHE A 1 95 ? 11.812 16.531 -10.047 1 96.44 95 PHE A O 1
ATOM 757 N N . LYS A 1 96 ? 10.367 14.938 -10.367 1 95.25 96 LYS A N 1
ATOM 758 C CA . LYS A 1 96 ? 11.234 13.883 -9.859 1 95.25 96 LYS A CA 1
ATOM 759 C C . LYS A 1 96 ? 10.922 12.539 -10.516 1 95.25 96 LYS A C 1
ATOM 761 O O . LYS A 1 96 ? 9.789 12.312 -10.953 1 95.25 96 LYS A O 1
ATOM 766 N N . PRO A 1 97 ? 11.93 11.711 -10.547 1 96.06 97 PRO A N 1
ATOM 767 C CA . PRO A 1 97 ? 11.789 10.461 -11.297 1 96.06 97 PRO A CA 1
ATOM 768 C C . PRO A 1 97 ? 11.172 9.344 -10.461 1 96.06 97 PRO A C 1
ATOM 770 O O . PRO A 1 97 ? 11.367 8.164 -10.758 1 96.06 97 PRO A O 1
ATOM 773 N N . THR A 1 98 ? 10.5 9.609 -9.359 1 97 98 THR A N 1
ATOM 774 C CA . THR A 1 98 ? 9.922 8.602 -8.477 1 97 98 THR A CA 1
ATOM 775 C C . THR A 1 98 ? 8.398 8.711 -8.453 1 97 98 THR A C 1
ATOM 777 O O . THR A 1 98 ? 7.836 9.703 -8.922 1 97 98 THR A O 1
ATOM 780 N N . ALA A 1 99 ? 7.828 7.66 -8.023 1 98.25 99 ALA A N 1
ATOM 781 C CA . ALA A 1 99 ? 6.406 7.633 -7.691 1 98.25 99 ALA A CA 1
ATOM 782 C C . ALA A 1 99 ? 6.199 7.336 -6.207 1 98.25 99 ALA A C 1
ATOM 784 O O . ALA A 1 99 ? 7.094 6.812 -5.539 1 98.25 99 ALA A O 1
ATOM 785 N N . ASP A 1 100 ? 5.004 7.707 -5.754 1 98 100 ASP A N 1
ATOM 786 C CA . ASP A 1 100 ? 4.605 7.387 -4.387 1 98 100 ASP A CA 1
ATOM 787 C C . ASP A 1 100 ? 3.291 6.605 -4.367 1 98 100 ASP A C 1
ATOM 789 O O . ASP A 1 100 ? 2.383 6.891 -5.148 1 98 100 ASP A O 1
ATOM 793 N N . ILE A 1 101 ? 3.273 5.66 -3.479 1 98.81 101 ILE A N 1
ATOM 794 C CA . ILE A 1 101 ? 1.986 5.055 -3.148 1 98.81 101 ILE A CA 1
ATOM 795 C C . ILE A 1 101 ? 1.343 5.816 -1.991 1 98.81 101 ILE A C 1
ATOM 797 O O . ILE A 1 101 ? 2.01 6.141 -1.006 1 98.81 101 ILE A O 1
ATOM 801 N N . ARG A 1 102 ? 0.092 6.152 -2.158 1 98.81 102 ARG A N 1
ATOM 802 C CA . ARG A 1 102 ? -0.721 6.77 -1.114 1 98.81 102 ARG A CA 1
ATOM 803 C C . ARG A 1 102 ? -1.748 5.781 -0.567 1 98.81 102 ARG A C 1
ATOM 805 O O . ARG A 1 102 ? -2.709 5.434 -1.256 1 98.81 102 ARG A O 1
ATOM 812 N N . GLN A 1 103 ? -1.55 5.301 0.613 1 98.94 103 GLN A N 1
ATOM 813 C CA . GLN A 1 103 ? -2.521 4.461 1.306 1 98.94 103 GLN A CA 1
ATOM 814 C C . GLN A 1 103 ? -3.445 5.301 2.184 1 98.94 103 GLN A C 1
ATOM 816 O O . GLN A 1 103 ? -2.996 5.934 3.141 1 98.94 103 GLN A O 1
ATOM 821 N N . LEU A 1 104 ? -4.711 5.277 1.907 1 98.94 104 LEU A N 1
ATOM 822 C CA . LEU A 1 104 ? -5.648 6.117 2.646 1 98.94 104 LEU A CA 1
ATOM 823 C C . LEU A 1 104 ? -6.543 5.27 3.549 1 98.94 104 LEU A C 1
ATOM 825 O O . LEU A 1 104 ? -7.289 4.418 3.066 1 98.94 104 LEU A O 1
ATOM 829 N N . TYR A 1 105 ? -6.496 5.559 4.789 1 98.88 105 TYR A N 1
ATOM 830 C CA . TYR A 1 105 ? -7.332 4.926 5.805 1 98.88 105 TYR A CA 1
ATOM 831 C C . TYR A 1 105 ? -8.352 5.914 6.359 1 98.88 105 TYR A C 1
ATOM 833 O O . TYR A 1 105 ? -8.078 7.113 6.461 1 98.88 105 TYR A O 1
ATOM 841 N N . VAL A 1 106 ? -9.508 5.426 6.68 1 98.75 106 VAL A N 1
ATOM 842 C CA . VAL A 1 106 ? -10.539 6.191 7.371 1 98.75 106 VAL A CA 1
ATOM 843 C C . VAL A 1 106 ? -10.867 5.535 8.711 1 98.75 106 VAL A C 1
ATOM 845 O O . VAL A 1 106 ? -10.93 4.309 8.805 1 98.75 106 VAL A O 1
ATOM 848 N N . ALA A 1 107 ? -11.031 6.273 9.719 1 98.69 107 ALA A N 1
ATOM 849 C CA . ALA A 1 107 ? -11.414 5.797 11.047 1 98.69 107 ALA A CA 1
ATOM 850 C C . ALA A 1 107 ? -12.383 6.762 11.727 1 98.69 107 ALA A C 1
ATOM 852 O O . ALA A 1 107 ? -12.539 7.902 11.281 1 98.69 107 ALA A O 1
ATOM 853 N N . ASN A 1 108 ? -12.992 6.277 12.742 1 98.81 108 ASN A N 1
ATOM 854 C CA . ASN A 1 108 ? -13.914 7.098 13.516 1 98.81 108 ASN A CA 1
ATOM 855 C C . ASN A 1 108 ? -13.273 7.602 14.805 1 98.81 108 ASN A C 1
ATOM 857 O O . ASN A 1 108 ? -12.578 6.844 15.492 1 98.81 108 ASN A O 1
ATOM 861 N N . TYR A 1 109 ? -13.523 8.859 15.102 1 98.88 109 TYR A N 1
ATOM 862 C CA . TYR A 1 109 ? -13.125 9.414 16.391 1 98.88 109 TYR A CA 1
ATOM 863 C C . TYR A 1 109 ? -13.883 8.75 17.531 1 98.88 109 TYR A C 1
ATOM 865 O O . TYR A 1 109 ? -15.102 8.555 17.453 1 98.88 109 TYR A O 1
ATOM 873 N N . VAL A 1 110 ? -13.195 8.391 18.562 1 98.81 110 VAL A N 1
ATOM 874 C CA . VAL A 1 110 ? -13.828 7.801 19.75 1 98.81 110 VAL A CA 1
ATOM 875 C C . VAL A 1 110 ? -13.781 8.789 20.906 1 98.81 110 VAL A C 1
ATOM 877 O O . VAL A 1 110 ? -14.82 9.156 21.453 1 98.81 110 VAL A O 1
ATOM 880 N N . ARG A 1 111 ? -12.547 9.242 21.266 1 98.62 111 ARG A N 1
ATOM 881 C CA . ARG A 1 111 ? -12.328 10.195 22.344 1 98.62 111 ARG A CA 1
ATOM 882 C C . ARG A 1 111 ? -10.945 10.828 22.25 1 98.62 111 ARG A C 1
ATOM 884 O O . ARG A 1 111 ? -10.133 10.43 21.422 1 98.62 111 ARG A O 1
ATOM 891 N N . GLY A 1 112 ? -10.695 11.805 23.125 1 98.5 112 GLY A N 1
ATOM 892 C CA . GLY A 1 112 ? -9.414 12.492 23.188 1 98.5 112 GLY A CA 1
ATOM 893 C C . GLY A 1 112 ? -9.523 13.984 22.938 1 98.5 112 GLY A C 1
ATOM 894 O O . GLY A 1 112 ? -10.602 14.492 22.625 1 98.5 112 GLY A O 1
ATOM 895 N N . THR A 1 113 ? -8.375 14.648 23.172 1 98.06 113 THR A N 1
ATOM 896 C CA . THR A 1 113 ? -8.219 16.078 22.906 1 98.06 113 THR A CA 1
ATOM 897 C C . THR A 1 113 ? -7.109 16.312 21.875 1 98.06 113 THR A C 1
ATOM 899 O O . THR A 1 113 ? -5.992 15.812 22.047 1 98.06 113 THR A O 1
ATOM 902 N N . LEU A 1 114 ? -7.473 17.062 20.844 1 98.12 114 LEU A N 1
ATOM 903 C CA . LEU A 1 114 ? -6.523 17.297 19.766 1 98.12 114 LEU A CA 1
ATOM 904 C C . LEU A 1 114 ? -5.246 17.953 20.281 1 98.12 114 LEU A C 1
ATOM 906 O O . LEU A 1 114 ? -5.309 18.906 21.062 1 98.12 114 LEU A O 1
ATOM 910 N N . VAL A 1 115 ? -4.129 17.453 19.891 1 97.69 115 VAL A N 1
ATOM 911 C CA . VAL A 1 115 ? -2.805 18.016 20.156 1 97.69 115 VAL A CA 1
ATOM 912 C C . VAL A 1 115 ? -1.99 18.031 18.859 1 97.69 115 VAL A C 1
ATOM 914 O O . VAL A 1 115 ? -1.928 17.031 18.141 1 97.69 115 VAL A O 1
ATOM 917 N N . PRO A 1 116 ? -1.439 19.172 18.516 1 96.81 116 PRO A N 1
ATOM 918 C CA . PRO A 1 116 ? -0.547 19.172 17.359 1 96.81 116 PRO A CA 1
ATOM 919 C C . PRO A 1 116 ? 0.701 18.312 17.578 1 96.81 116 PRO A C 1
ATOM 921 O O . PRO A 1 116 ? 1.295 18.359 18.656 1 96.81 116 PRO A O 1
ATOM 924 N N . PRO A 1 117 ? 1.061 17.531 16.625 1 94.81 117 PRO A N 1
ATOM 925 C CA . PRO A 1 117 ? 2.229 16.656 16.828 1 94.81 117 PRO A CA 1
ATOM 926 C C . PRO A 1 117 ? 3.545 17.438 16.781 1 94.81 117 PRO A C 1
ATOM 928 O O . PRO A 1 117 ? 4.598 16.891 17.125 1 94.81 117 PRO A O 1
ATOM 931 N N . SER A 1 118 ? 3.508 18.672 16.25 1 93.56 118 SER A N 1
ATOM 932 C CA . SER A 1 118 ? 4.684 19.531 16.234 1 93.56 118 SER A CA 1
ATOM 933 C C . SER A 1 118 ? 4.305 20.984 16.469 1 93.56 118 SER A C 1
ATOM 935 O O . SER A 1 118 ? 3.141 21.359 16.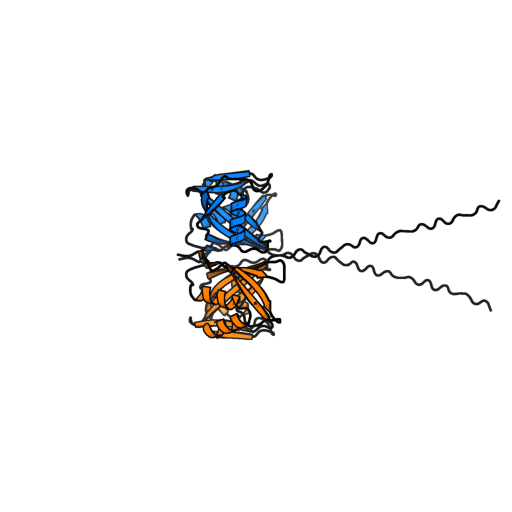312 1 93.56 118 SER A O 1
ATOM 937 N N . LYS A 1 119 ? 5.316 21.844 16.75 1 92.75 119 LYS A N 1
ATOM 938 C CA . LYS A 1 119 ? 5.086 23.25 17.047 1 92.75 119 LYS A CA 1
ATOM 939 C C . LYS A 1 119 ? 4.73 24.031 15.789 1 92.75 119 LYS A C 1
ATOM 941 O O . LYS A 1 119 ? 4.152 25.109 15.867 1 92.75 119 LYS A O 1
ATOM 946 N N . ASN A 1 120 ? 5.059 23.469 14.656 1 93.69 120 ASN A N 1
ATOM 947 C CA . ASN A 1 120 ? 4.855 24.188 13.406 1 93.69 120 ASN A CA 1
ATOM 948 C C . ASN A 1 120 ? 3.543 23.781 12.734 1 93.69 120 ASN A C 1
ATOM 950 O O . ASN A 1 120 ? 3.328 24.078 11.555 1 93.69 120 ASN A O 1
ATOM 954 N N . GLU A 1 121 ? 2.727 23.078 13.445 1 96.19 121 GLU A N 1
ATOM 955 C CA . GLU A 1 121 ? 1.442 22.641 12.898 1 96.19 121 GLU A CA 1
ATOM 956 C C . GLU A 1 121 ? 0.292 23.047 13.82 1 96.19 121 GLU A C 1
ATOM 958 O O . GLU A 1 121 ? 0.457 23.109 15.039 1 96.19 121 GLU A O 1
ATOM 963 N N . GLU A 1 122 ? -0.799 23.375 13.203 1 98.19 122 GLU A N 1
ATOM 964 C CA . GLU A 1 122 ? -2.082 23.5 13.883 1 98.19 122 GLU A CA 1
ATOM 965 C C . GLU A 1 122 ? -3.051 22.406 13.461 1 98.19 122 GLU A C 1
ATOM 967 O O . GLU A 1 122 ? -3 21.922 12.328 1 98.19 122 GLU A O 1
ATOM 972 N N . VAL A 1 123 ? -3.924 22.016 14.375 1 98.69 123 VAL A N 1
ATOM 973 C CA . VAL A 1 123 ? -4.836 20.922 14.078 1 98.69 123 VAL A CA 1
ATOM 974 C C . VAL A 1 123 ? -6.262 21.312 14.445 1 98.69 123 VAL A C 1
ATOM 976 O O . VAL A 1 123 ? -6.484 22.016 15.445 1 98.69 123 VAL A O 1
ATOM 979 N N . TYR A 1 124 ? -7.219 20.844 13.641 1 98.62 124 TYR A N 1
ATOM 980 C CA . TYR A 1 124 ? -8.617 21.25 13.789 1 98.62 124 TYR A CA 1
ATOM 981 C C . TYR A 1 124 ? -9.547 20.078 13.453 1 98.62 124 TYR A C 1
ATOM 983 O O . TYR A 1 124 ? -9.211 19.234 12.625 1 98.62 124 TYR A O 1
ATOM 991 N N . TRP A 1 125 ? -10.664 20.062 14.141 1 98.88 125 TRP A N 1
ATOM 992 C CA . TRP A 1 125 ? -11.836 19.453 13.539 1 98.88 125 TRP A CA 1
ATOM 993 C C . TRP A 1 125 ? -12.516 20.406 12.555 1 98.88 125 TRP A C 1
ATOM 995 O O . TRP A 1 125 ? -12.836 21.547 12.914 1 98.88 125 TRP A O 1
ATOM 1005 N N . MET A 1 126 ? -12.695 19.984 11.367 1 98.88 126 MET A N 1
ATOM 1006 C CA . MET A 1 126 ? -13.266 20.859 10.344 1 98.88 126 MET A CA 1
ATOM 1007 C C . MET A 1 126 ? -14.398 20.156 9.594 1 98.88 126 MET A C 1
ATOM 1009 O O . MET A 1 126 ? -14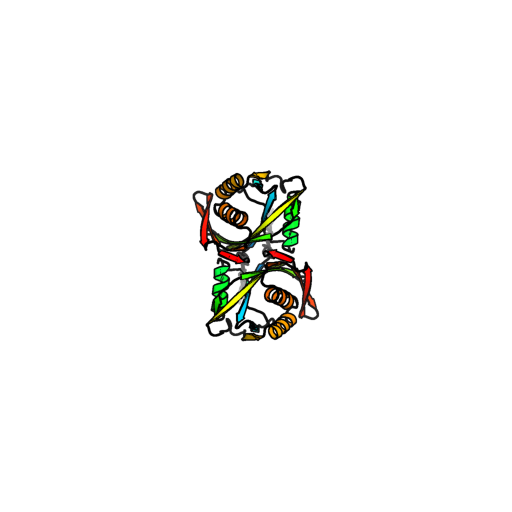.289 18.969 9.273 1 98.88 126 MET A O 1
ATOM 1013 N N . PRO A 1 127 ? -15.508 20.875 9.344 1 98.94 127 PRO A N 1
ATOM 1014 C CA . PRO A 1 127 ? -16.531 20.266 8.484 1 98.94 127 PRO A CA 1
ATOM 1015 C C . PRO A 1 127 ? -15.953 19.734 7.172 1 98.94 127 PRO A C 1
ATOM 1017 O O . PRO A 1 127 ? -15.086 20.375 6.574 1 98.94 127 PRO A O 1
ATOM 1020 N N . ILE A 1 128 ? -16.438 18.594 6.707 1 98.88 128 ILE A N 1
ATOM 1021 C CA . ILE A 1 128 ? -15.859 17.859 5.59 1 98.88 128 ILE A CA 1
ATOM 1022 C C . ILE A 1 128 ? -15.781 18.766 4.359 1 98.88 128 ILE A C 1
ATOM 1024 O O . ILE A 1 128 ? -14.75 18.828 3.689 1 98.88 128 ILE A O 1
ATOM 1028 N N . GLU A 1 129 ? -16.812 19.484 4.039 1 98.75 129 GLU A N 1
ATOM 1029 C CA . GLU A 1 129 ? -16.828 20.328 2.844 1 98.75 129 GLU A CA 1
ATOM 1030 C C . GLU A 1 129 ? -15.773 21.422 2.914 1 98.75 129 GLU A C 1
ATOM 1032 O O . GLU A 1 129 ? -15.086 21.688 1.926 1 98.75 129 GLU A O 1
ATOM 1037 N N . GLU A 1 130 ? -15.672 22.062 4.031 1 98.88 130 GLU A N 1
ATOM 1038 C CA . GLU A 1 130 ? -14.641 23.078 4.227 1 98.88 130 GLU A CA 1
ATOM 1039 C C . GLU A 1 130 ? -13.242 22.469 4.098 1 98.88 130 GLU A C 1
ATOM 1041 O O . GLU A 1 130 ? -12.367 23.031 3.449 1 98.88 130 GLU A O 1
ATOM 1046 N N . ALA A 1 131 ? -13.039 21.328 4.738 1 98.94 131 ALA A N 1
ATOM 1047 C CA . ALA A 1 131 ? -11.758 20.625 4.68 1 98.94 131 ALA A CA 1
ATOM 1048 C C . ALA A 1 131 ? -11.391 20.281 3.238 1 98.94 131 ALA A C 1
ATOM 1050 O O . ALA A 1 131 ? -10.242 20.469 2.828 1 98.94 131 ALA A O 1
ATOM 1051 N N . LEU A 1 132 ? -12.359 19.797 2.484 1 98.94 132 LEU A N 1
ATOM 1052 C CA . LEU A 1 132 ? -12.117 19.438 1.091 1 98.94 132 LEU A CA 1
ATOM 1053 C C . LEU A 1 132 ? -11.641 20.656 0.298 1 98.94 132 LEU A C 1
ATOM 1055 O O . LEU A 1 132 ? -10.742 20.547 -0.54 1 98.94 132 LEU A O 1
ATOM 1059 N N . GLY A 1 133 ? -12.281 21.766 0.545 1 98.88 133 GLY A N 1
ATOM 1060 C CA . GLY A 1 133 ? -11.828 23 -0.103 1 98.88 133 GLY A CA 1
ATOM 1061 C C . GLY A 1 133 ? -10.375 23.328 0.195 1 98.88 133 GLY A C 1
ATOM 1062 O O . GLY A 1 133 ? -9.617 23.672 -0.711 1 98.88 133 GLY A O 1
ATOM 1063 N N . LYS A 1 134 ? -10 23.234 1.431 1 98.88 134 LYS A N 1
ATOM 1064 C CA . LYS A 1 134 ? -8.633 23.531 1.852 1 98.88 134 LYS A CA 1
ATOM 1065 C C . LYS A 1 134 ? -7.648 22.531 1.27 1 98.88 134 LYS A C 1
ATOM 1067 O O . LYS A 1 134 ? -6.562 22.906 0.819 1 98.88 134 LYS A O 1
ATOM 1072 N N . LEU A 1 135 ? -8.016 21.266 1.326 1 98.88 135 LEU A N 1
ATOM 1073 C CA . LEU A 1 135 ? -7.176 20.219 0.74 1 98.88 135 LEU A CA 1
ATOM 1074 C C . LEU A 1 135 ? -6.934 20.5 -0.742 1 98.88 135 LEU A C 1
ATOM 1076 O O . LEU A 1 135 ? -5.801 20.406 -1.215 1 98.88 135 LEU A O 1
ATOM 1080 N N . GLY A 1 136 ? -7.98 20.812 -1.451 1 98.81 136 GLY A N 1
ATOM 1081 C CA . GLY A 1 136 ? -7.891 21.094 -2.877 1 98.81 136 GLY A CA 1
ATOM 1082 C C . GLY A 1 136 ? -7.012 22.281 -3.203 1 98.81 136 GLY A C 1
ATOM 1083 O O . GLY A 1 136 ? -6.336 22.297 -4.234 1 98.81 136 GLY A O 1
ATOM 1084 N N . ALA A 1 137 ? -7.102 23.297 -2.334 1 98.12 137 ALA A N 1
ATOM 1085 C CA . ALA A 1 137 ? -6.27 24.484 -2.521 1 98.12 137 ALA A CA 1
ATOM 1086 C C . ALA A 1 137 ? -4.789 24.156 -2.344 1 98.12 137 ALA A C 1
ATOM 1088 O O . ALA A 1 137 ? -3.924 24.828 -2.902 1 98.12 137 ALA A O 1
ATOM 1089 N N . THR A 1 138 ? -4.473 23.125 -1.533 1 98.5 138 THR A N 1
ATOM 1090 C CA . THR A 1 138 ? -3.096 22.672 -1.348 1 98.5 138 THR A CA 1
ATOM 1091 C C . THR A 1 138 ? -2.633 21.844 -2.535 1 98.5 138 THR A C 1
ATOM 1093 O O . THR A 1 138 ? -1.635 22.172 -3.182 1 98.5 138 THR A O 1
ATOM 1096 N N . VAL A 1 139 ? -3.234 20.812 -2.799 1 98.38 139 VAL A N 1
ATOM 1097 C CA . VAL A 1 139 ? -3.053 19.938 -3.957 1 98.38 139 VAL A CA 1
ATOM 1098 C C . VAL A 1 139 ? -4.406 19.406 -4.418 1 98.38 139 VAL A C 1
ATOM 1100 O O . VAL A 1 139 ? -5.09 18.703 -3.67 1 98.38 139 VAL A O 1
ATOM 1103 N N . PRO A 1 140 ? -4.816 19.641 -5.605 1 98.81 140 PRO A N 1
ATOM 1104 C CA . PRO A 1 140 ? -6.133 19.188 -6.059 1 98.81 140 PRO A CA 1
ATOM 1105 C C . PRO A 1 140 ? -6.352 17.688 -5.824 1 98.81 140 PRO A C 1
ATOM 1107 O O . PRO A 1 140 ? -7.453 17.266 -5.457 1 98.81 140 PRO A O 1
ATOM 1110 N N . ALA A 1 141 ? -5.383 16.828 -5.973 1 98.88 141 ALA A N 1
ATOM 1111 C CA . ALA A 1 141 ? -5.5 15.391 -5.789 1 98.88 141 ALA A CA 1
ATOM 1112 C C . ALA A 1 141 ? -5.945 15.055 -4.371 1 98.88 141 ALA A C 1
ATOM 1114 O O . ALA A 1 141 ? -6.672 14.078 -4.156 1 98.88 141 ALA A O 1
ATOM 1115 N N . LEU A 1 142 ? -5.492 15.789 -3.357 1 98.94 142 LEU A N 1
ATOM 1116 C CA . LEU A 1 142 ? -5.883 15.547 -1.973 1 98.94 142 LEU A CA 1
ATOM 1117 C C . LEU A 1 142 ? -7.395 15.641 -1.812 1 98.94 142 LEU A C 1
ATOM 1119 O O . LEU A 1 142 ? -8.008 14.812 -1.131 1 98.94 142 LEU A O 1
ATOM 1123 N N . LYS A 1 143 ? -7.914 16.703 -2.398 1 98.94 143 LYS A N 1
ATOM 1124 C CA . LYS A 1 143 ? -9.367 16.844 -2.355 1 98.94 143 LYS A CA 1
ATOM 1125 C C . LYS A 1 143 ? -10.055 15.695 -3.076 1 98.94 143 LYS A C 1
ATOM 1127 O O . LYS A 1 143 ? -11.008 15.109 -2.553 1 98.94 143 LYS A O 1
ATOM 1132 N N . GLU A 1 144 ? -9.625 15.391 -4.285 1 98.94 144 GLU A N 1
ATOM 1133 C CA . GLU A 1 144 ? -10.266 14.383 -5.117 1 98.94 144 GLU A CA 1
ATOM 1134 C C . GLU A 1 144 ? -10.258 13.016 -4.434 1 98.94 144 GLU A C 1
ATOM 1136 O O . GLU A 1 144 ? -11.281 12.336 -4.371 1 98.94 144 GLU A O 1
ATOM 1141 N N . MET A 1 145 ? -9.102 12.609 -3.924 1 98.94 145 MET A N 1
ATOM 1142 C CA . MET A 1 145 ? -8.992 11.32 -3.248 1 98.94 145 MET A CA 1
ATOM 1143 C C . MET A 1 145 ? -9.844 11.289 -1.983 1 98.94 145 MET A C 1
ATOM 1145 O O . MET A 1 145 ? -10.594 10.336 -1.758 1 98.94 145 MET A O 1
ATOM 1149 N N . THR A 1 146 ? -9.734 12.344 -1.143 1 98.94 146 THR A N 1
ATOM 1150 C CA . THR A 1 146 ? -10.453 12.375 0.125 1 98.94 146 THR A CA 1
ATOM 1151 C C . THR A 1 146 ? -11.961 12.352 -0.11 1 98.94 146 THR A C 1
ATOM 1153 O O . THR A 1 146 ? -12.688 11.617 0.562 1 98.94 146 THR A O 1
ATOM 1156 N N . LYS A 1 147 ? -12.391 13.141 -1.054 1 98.94 147 LYS A N 1
ATOM 1157 C CA . LYS A 1 147 ? -13.812 13.156 -1.39 1 98.94 147 LYS A CA 1
ATOM 1158 C C . LYS A 1 147 ? -14.281 11.773 -1.845 1 98.94 147 LYS A C 1
ATOM 1160 O O . LYS A 1 147 ? -15.336 11.297 -1.418 1 98.94 147 LYS A O 1
ATOM 1165 N N . GLN A 1 148 ? -13.555 11.148 -2.73 1 98.88 148 GLN A N 1
ATOM 1166 C CA . GLN A 1 148 ? -13.906 9.844 -3.27 1 98.88 148 GLN A CA 1
ATOM 1167 C C . GLN A 1 148 ? -14.086 8.82 -2.152 1 98.88 148 GLN A C 1
ATOM 1169 O O . GLN A 1 148 ? -15.086 8.094 -2.119 1 98.88 148 GLN A O 1
ATOM 1174 N N . ILE A 1 149 ? -13.148 8.805 -1.18 1 98.5 149 ILE A N 1
ATOM 1175 C CA . ILE A 1 149 ? -13.156 7.73 -0.188 1 98.5 149 ILE A CA 1
ATOM 1176 C C . ILE A 1 149 ? -14.227 8.008 0.863 1 98.5 149 ILE A C 1
ATOM 1178 O O . ILE A 1 149 ? -14.758 7.086 1.481 1 98.5 149 ILE A O 1
ATOM 1182 N N . LEU A 1 150 ? -14.562 9.234 1.109 1 98.5 150 LEU A N 1
ATOM 1183 C CA . LEU A 1 150 ? -15.602 9.562 2.078 1 98.5 150 LEU A CA 1
ATOM 1184 C C . LEU A 1 150 ? -16.984 9.383 1.47 1 98.5 150 LEU A C 1
ATOM 1186 O O . LEU A 1 150 ? -17.922 8.953 2.152 1 98.5 150 LEU A O 1
ATOM 1190 N N . ASP A 1 151 ? -17.125 9.703 0.177 1 97.94 151 ASP A N 1
ATOM 1191 C CA . ASP A 1 151 ? -18.422 9.641 -0.487 1 97.94 151 ASP A CA 1
ATOM 1192 C C . ASP A 1 151 ? -18.797 8.203 -0.818 1 97.94 151 ASP A C 1
ATOM 1194 O O . ASP A 1 151 ? -19.984 7.859 -0.86 1 97.94 151 ASP A O 1
ATOM 1198 N N . LYS A 1 152 ? -17.844 7.395 -1.171 1 97 152 LYS A N 1
ATOM 1199 C CA . LYS A 1 152 ? -18.062 6.008 -1.567 1 97 152 LYS A CA 1
ATOM 1200 C C . LYS A 1 152 ? -17.25 5.051 -0.707 1 97 152 LYS A C 1
ATOM 1202 O O . LYS A 1 152 ? -16.375 4.352 -1.213 1 97 152 LYS A O 1
ATOM 1207 N N . PRO A 1 153 ? -17.656 4.898 0.521 1 95.25 153 PRO A N 1
ATOM 1208 C CA . PRO A 1 153 ? -16.844 4.203 1.522 1 95.25 153 PRO A CA 1
ATOM 1209 C C . PRO A 1 153 ? -16.938 2.686 1.415 1 95.25 153 PRO A C 1
ATOM 1211 O O . PRO A 1 153 ? -16.25 1.963 2.143 1 95.25 153 PRO A O 1
ATOM 1214 N N . ASP A 1 154 ? -17.766 2.121 0.552 1 94.44 154 ASP A N 1
ATOM 1215 C CA . ASP A 1 154 ? -18.016 0.685 0.513 1 94.44 154 ASP A CA 1
ATOM 1216 C C . ASP A 1 154 ? -16.984 -0.039 -0.346 1 94.44 154 ASP A C 1
ATOM 1218 O O . ASP A 1 154 ? -17.047 -1.259 -0.511 1 94.44 154 ASP A O 1
ATOM 1222 N N . LYS A 1 155 ? -16.047 0.699 -0.921 1 96.5 155 LYS A N 1
ATOM 1223 C CA . LYS A 1 155 ? -15 0.133 -1.771 1 96.5 155 LYS A CA 1
ATOM 1224 C C . LYS A 1 155 ? -13.625 0.625 -1.346 1 96.5 155 LYS A C 1
ATOM 1226 O O . LYS A 1 155 ? -13.508 1.599 -0.6 1 96.5 155 LYS A O 1
ATOM 1231 N N . VAL A 1 156 ? -12.656 -0.122 -1.697 1 98.44 156 VAL A N 1
ATOM 1232 C CA . VAL A 1 156 ? -11.297 0.408 -1.784 1 98.44 156 VAL A CA 1
ATOM 1233 C C . VAL A 1 156 ? -11.023 0.909 -3.201 1 98.44 156 VAL A C 1
ATOM 1235 O O . VAL A 1 156 ? -11.164 0.158 -4.168 1 98.44 156 VAL A O 1
ATOM 1238 N N . TRP A 1 157 ? -10.609 2.127 -3.303 1 98.56 157 TRP A N 1
ATOM 1239 C CA . TRP A 1 157 ? -10.453 2.734 -4.621 1 98.56 157 TRP A CA 1
ATOM 1240 C C . TRP A 1 157 ? -8.984 2.801 -5.023 1 98.56 157 TRP A C 1
ATOM 1242 O O . TRP A 1 157 ? -8.125 3.109 -4.195 1 98.56 157 TRP A O 1
ATOM 1252 N N . GLY A 1 158 ? -8.734 2.492 -6.277 1 98.62 158 GLY A N 1
ATOM 1253 C CA . GLY A 1 158 ? -7.473 2.838 -6.918 1 98.62 158 GLY A CA 1
ATOM 1254 C C . GLY A 1 158 ? -7.57 4.07 -7.797 1 98.62 158 GLY A C 1
ATOM 1255 O O . GLY A 1 158 ? -8.656 4.633 -7.969 1 98.62 158 GLY A O 1
ATOM 1256 N N . GLY A 1 159 ? -6.504 4.461 -8.328 1 98.75 159 GLY A N 1
ATOM 1257 C CA . GLY A 1 159 ? -6.355 5.625 -9.188 1 98.75 159 GLY A CA 1
ATOM 1258 C C . GLY A 1 159 ? -4.945 6.191 -9.18 1 98.75 159 GLY A C 1
ATOM 1259 O O . GLY A 1 159 ? -4.102 5.758 -8.398 1 98.75 159 GLY A O 1
ATOM 1260 N N . ALA A 1 160 ? -4.723 7.129 -10.094 1 98.94 160 ALA A N 1
ATOM 1261 C CA . ALA A 1 160 ? -3.387 7.715 -10.148 1 98.94 160 ALA A CA 1
ATOM 1262 C C . ALA A 1 160 ? -3.447 9.18 -10.578 1 98.94 160 ALA A C 1
ATOM 1264 O O . ALA A 1 160 ? -4.32 9.57 -11.359 1 98.94 160 ALA A O 1
ATOM 1265 N N . PHE A 1 161 ? -2.521 9.914 -10.078 1 98.94 161 PHE A N 1
ATOM 1266 C CA . PHE A 1 161 ? -2.391 11.336 -10.375 1 98.94 161 PHE A CA 1
ATOM 1267 C C . PHE A 1 161 ? -0.959 11.68 -10.773 1 98.94 161 PHE A C 1
ATOM 1269 O O . PHE A 1 161 ? -0.009 11.078 -10.266 1 98.94 161 PHE A O 1
ATOM 1276 N N . ASN A 1 162 ? -0.846 12.578 -11.617 1 98.88 162 ASN A N 1
ATOM 1277 C CA . ASN A 1 162 ? 0.435 13.234 -11.852 1 98.88 162 ASN A CA 1
ATOM 1278 C C . ASN A 1 162 ? 0.487 14.617 -11.211 1 98.88 162 ASN A C 1
ATOM 1280 O O . ASN A 1 162 ? -0.443 15.406 -11.359 1 98.88 162 ASN A O 1
ATOM 1284 N N . LEU A 1 163 ? 1.459 14.844 -10.477 1 98.81 163 LEU A N 1
ATOM 1285 C CA . LEU A 1 163 ? 1.634 16.125 -9.812 1 98.81 163 LEU A CA 1
ATOM 1286 C C . LEU A 1 163 ? 2.684 16.969 -10.531 1 98.81 163 LEU A C 1
ATOM 1288 O O . LEU A 1 163 ? 3.701 16.453 -10.984 1 98.81 163 LEU A O 1
ATOM 1292 N N . PHE A 1 164 ? 2.463 18.281 -10.57 1 98.62 164 PHE A N 1
ATOM 1293 C CA . PHE A 1 164 ? 3.35 19.234 -11.219 1 98.62 164 PHE A CA 1
ATOM 1294 C C . PHE A 1 164 ? 3.184 20.625 -10.602 1 98.62 164 PHE A C 1
ATOM 1296 O O . PHE A 1 164 ? 2.283 20.844 -9.789 1 98.62 164 PHE A O 1
ATOM 1303 N N . LYS A 1 165 ? 4.098 21.547 -10.922 1 97.94 165 LYS A N 1
ATOM 1304 C CA . LYS A 1 165 ? 4.051 22.906 -10.367 1 97.94 165 LYS A CA 1
ATOM 1305 C C . LYS A 1 165 ? 3.695 23.922 -11.445 1 97.94 165 LYS A C 1
ATOM 1307 O O . LYS A 1 165 ? 4.176 23.828 -12.578 1 97.94 165 LYS A O 1
ATOM 1312 N N . VAL A 1 166 ? 2.797 24.797 -11.086 1 97.56 166 VAL A N 1
ATOM 1313 C CA . VAL A 1 166 ? 2.451 25.969 -11.891 1 97.56 166 VAL A CA 1
ATOM 1314 C C . VAL A 1 166 ? 2.617 27.234 -11.062 1 97.56 166 VAL A C 1
ATOM 1316 O O . VAL A 1 166 ? 1.893 27.438 -10.086 1 97.56 166 VAL A O 1
ATOM 1319 N N . ASN A 1 167 ? 3.604 28.094 -11.391 1 95.94 167 ASN A N 1
ATOM 1320 C CA . ASN A 1 167 ? 3.889 29.328 -10.68 1 95.94 167 ASN A CA 1
ATOM 1321 C C . ASN A 1 167 ? 4.152 29.078 -9.195 1 95.94 167 ASN A C 1
ATOM 1323 O O . ASN A 1 167 ? 3.59 29.75 -8.336 1 95.94 167 ASN A O 1
ATOM 1327 N N . GLY A 1 168 ? 4.789 27.984 -8.938 1 94 168 GLY A N 1
ATOM 1328 C CA . GLY A 1 168 ? 5.219 27.672 -7.582 1 94 168 GLY A CA 1
ATOM 1329 C C . GLY A 1 168 ? 4.176 26.906 -6.789 1 94 168 GLY A C 1
ATOM 1330 O O . GLY A 1 168 ? 4.449 26.438 -5.68 1 94 168 GLY A O 1
ATOM 1331 N N . ASN A 1 169 ? 2.986 26.75 -7.336 1 96.38 169 ASN A N 1
ATOM 1332 C CA . ASN A 1 169 ? 1.912 26.016 -6.664 1 96.38 169 ASN A CA 1
ATOM 1333 C C . ASN A 1 169 ? 1.815 24.578 -7.156 1 96.38 169 ASN A C 1
ATOM 1335 O O . ASN A 1 169 ? 1.966 24.312 -8.352 1 96.38 169 ASN A O 1
ATOM 1339 N N . MET A 1 170 ? 1.56 23.719 -6.23 1 98.12 170 MET A N 1
ATOM 1340 C CA . MET A 1 170 ? 1.382 22.312 -6.602 1 98.12 170 MET A CA 1
ATOM 1341 C C . MET A 1 170 ? 0.028 22.094 -7.27 1 98.12 170 MET A C 1
ATOM 1343 O O . MET A 1 170 ? -1.002 22.531 -6.75 1 98.12 170 MET A O 1
ATOM 1347 N N . LYS A 1 171 ? 0.079 21.453 -8.398 1 98.69 171 LYS A N 1
ATOM 1348 C CA . LYS A 1 171 ? -1.114 21.031 -9.133 1 98.69 171 LYS A CA 1
ATOM 1349 C C . LYS A 1 171 ? -1.1 19.531 -9.383 1 98.69 171 LYS A C 1
ATOM 1351 O O . LYS A 1 171 ? -0.105 18.859 -9.102 1 98.69 171 LYS A O 1
ATOM 1356 N N . SER A 1 172 ? -2.238 19 -9.758 1 98.81 172 SER A N 1
ATOM 1357 C CA . SER A 1 172 ? -2.33 17.594 -10.094 1 98.81 172 SER A CA 1
ATOM 1358 C C . SER A 1 172 ? -3.357 17.344 -11.188 1 98.81 172 SER A C 1
ATOM 1360 O O . SER A 1 172 ? -4.312 18.109 -11.336 1 98.81 172 SER A O 1
ATOM 1362 N N . SER A 1 173 ? -3.094 16.344 -11.906 1 98.5 173 SER A N 1
ATOM 1363 C CA . SER A 1 173 ? -4.047 15.836 -12.883 1 98.5 173 SER A CA 1
ATOM 1364 C C . SER A 1 173 ? -4.266 14.336 -12.711 1 98.5 173 SER A C 1
ATOM 1366 O O . SER A 1 173 ? -3.312 13.586 -12.5 1 98.5 173 SER A O 1
ATOM 1368 N N . MET A 1 174 ? -5.516 13.945 -12.758 1 98.69 174 MET A N 1
ATOM 1369 C CA . MET A 1 174 ? -5.824 12.516 -12.703 1 98.69 174 MET A CA 1
ATOM 1370 C C . MET A 1 174 ? -5.414 11.82 -13.992 1 98.69 174 MET A C 1
ATOM 1372 O O . MET A 1 174 ? -5.836 12.227 -15.078 1 98.69 174 MET A O 1
ATOM 1376 N N . VAL A 1 175 ? -4.59 10.82 -13.945 1 98.44 175 VAL A N 1
ATOM 1377 C CA . VAL A 1 175 ? -4.102 10.156 -15.148 1 98.44 175 VAL A CA 1
ATOM 1378 C C . VAL A 1 175 ? -4.699 8.75 -15.242 1 98.44 175 VAL A C 1
ATOM 1380 O O . VAL A 1 175 ? -4.594 8.094 -16.281 1 98.44 175 VAL A O 1
ATOM 1383 N N . GLU A 1 176 ? -5.219 8.227 -14.227 1 98.38 176 GLU A N 1
ATOM 1384 C CA . GLU A 1 176 ? -6.047 7.027 -14.141 1 98.38 176 GLU A CA 1
ATOM 1385 C C . GLU A 1 176 ? -7.309 7.285 -13.32 1 98.38 176 GLU A C 1
ATOM 1387 O O . GLU A 1 176 ? -7.23 7.66 -12.148 1 98.38 176 GLU A O 1
ATOM 1392 N N . ASP A 1 177 ? -8.422 7.098 -13.914 1 98.44 177 ASP A N 1
ATOM 1393 C CA . ASP A 1 177 ? -9.68 7.312 -13.211 1 98.44 177 ASP A CA 1
ATOM 1394 C C . ASP A 1 177 ? -9.789 6.391 -12 1 98.44 177 ASP A C 1
ATOM 1396 O O . ASP A 1 177 ? -9.172 5.32 -11.961 1 98.44 177 ASP A O 1
ATOM 1400 N N . PHE A 1 178 ? -10.57 6.816 -11.047 1 98.62 178 PHE A N 1
ATOM 1401 C CA . PHE A 1 178 ? -10.836 5.941 -9.914 1 98.62 178 PHE A CA 1
ATOM 1402 C C . PHE A 1 178 ? -11.43 4.617 -10.383 1 98.62 178 PHE A C 1
ATOM 1404 O O . PHE A 1 178 ? -12.281 4.59 -11.266 1 98.62 178 PHE A O 1
ATOM 1411 N N . TYR A 1 179 ? -11.016 3.578 -9.883 1 97.69 179 TYR A N 1
ATOM 1412 C CA . TYR A 1 179 ? -11.555 2.244 -10.117 1 97.69 179 TYR A CA 1
ATOM 1413 C C . TYR A 1 179 ? -11.594 1.433 -8.828 1 97.69 179 TYR A C 1
ATOM 1415 O O . TYR A 1 179 ? -10.781 1.65 -7.93 1 97.69 179 TYR A O 1
ATOM 1423 N N . PRO A 1 180 ? -12.5 0.508 -8.664 1 97.38 180 PRO A N 1
ATOM 1424 C CA . PRO A 1 180 ? -12.547 -0.308 -7.445 1 97.38 180 PRO A CA 1
ATOM 1425 C C . PRO A 1 180 ? -11.438 -1.357 -7.395 1 97.38 180 PRO A C 1
ATOM 1427 O O . PRO A 1 180 ? -11.219 -2.08 -8.367 1 97.38 180 PRO A O 1
ATOM 1430 N N . LEU A 1 181 ? -10.758 -1.428 -6.332 1 97.38 181 LEU A N 1
ATOM 1431 C CA . LEU A 1 181 ? -9.75 -2.445 -6.074 1 97.38 181 LEU A CA 1
ATOM 1432 C C . LEU A 1 181 ? -10.32 -3.59 -5.246 1 97.38 181 LEU A C 1
ATOM 1434 O O . LEU A 1 181 ? -9.805 -4.707 -5.285 1 97.38 181 LEU A O 1
ATOM 1438 N N . ALA A 1 182 ? -11.227 -3.217 -4.41 1 96.44 182 ALA A N 1
ATOM 1439 C CA . ALA A 1 182 ? -11.945 -4.172 -3.568 1 96.44 182 ALA A CA 1
ATOM 1440 C C . ALA A 1 182 ? -13.336 -3.654 -3.207 1 96.44 182 ALA A C 1
ATOM 1442 O O . ALA A 1 182 ? -13.594 -2.453 -3.293 1 96.44 182 ALA A O 1
ATOM 1443 N N . GLY A 1 183 ? -14.211 -4.602 -2.805 1 82 183 GLY A N 1
ATOM 1444 C CA . GLY A 1 183 ? -15.539 -4.223 -2.34 1 82 183 GLY A 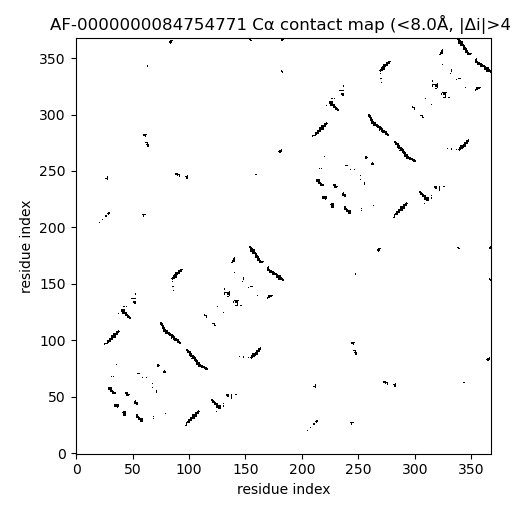CA 1
ATOM 1445 C C . GLY A 1 183 ? -16.641 -4.551 -3.336 1 82 183 GLY A C 1
ATOM 1446 O O . GLY A 1 183 ? -16.359 -4.887 -4.488 1 82 183 GLY A O 1
ATOM 1447 N N . MET A 1 184 ? -17.891 -4.789 -2.924 1 62.03 184 MET A N 1
ATOM 1448 C CA . MET A 1 184 ? -19.078 -5.121 -3.703 1 62.03 184 MET A CA 1
ATOM 1449 C C . MET A 1 184 ? -19.828 -3.859 -4.113 1 62.03 184 MET A C 1
ATOM 1451 O O . MET A 1 184 ? -19.766 -2.838 -3.426 1 62.03 184 MET A O 1
ATOM 1455 N N . MET B 1 1 ? 80.125 37.344 9.469 1 30.34 1 MET B N 1
ATOM 1456 C CA . MET B 1 1 ? 79 36.781 10.172 1 30.34 1 MET B CA 1
ATOM 1457 C C . MET B 1 1 ? 78 36.125 9.195 1 30.34 1 MET B C 1
ATOM 1459 O O . MET B 1 1 ? 77.375 36.844 8.391 1 30.34 1 MET B O 1
ATOM 1463 N N . MET B 1 2 ? 78.312 34.844 8.719 1 36.53 2 MET B N 1
ATOM 1464 C CA . MET B 1 2 ? 77.562 34.094 7.703 1 36.53 2 MET B CA 1
ATOM 1465 C C . MET B 1 2 ? 76.125 33.812 8.156 1 36.53 2 MET B C 1
ATOM 1467 O O . MET B 1 2 ? 75.875 33.375 9.281 1 36.53 2 MET B O 1
ATOM 1471 N N . LYS B 1 3 ? 75.125 34.5 7.633 1 43.44 3 LYS B N 1
ATOM 1472 C CA . LYS B 1 3 ? 73.625 34.406 7.77 1 43.44 3 LYS B CA 1
ATOM 1473 C C . LYS B 1 3 ? 73.188 32.969 7.535 1 43.44 3 LYS B C 1
ATOM 1475 O O . LYS B 1 3 ? 73.375 32.406 6.461 1 43.44 3 LYS B O 1
ATOM 1480 N N . LYS B 1 4 ? 73 32.094 8.562 1 38.5 4 LYS B N 1
ATOM 1481 C CA . LYS B 1 4 ? 72.312 30.797 8.531 1 38.5 4 LYS B CA 1
ATOM 1482 C C . LYS B 1 4 ? 70.875 30.938 7.996 1 38.5 4 LYS B C 1
ATOM 1484 O O . LYS B 1 4 ? 70.062 31.688 8.547 1 38.5 4 LYS B O 1
ATOM 1489 N N . LYS B 1 5 ? 70.625 30.781 6.711 1 42.22 5 LYS B N 1
ATOM 1490 C CA . LYS B 1 5 ? 69.312 30.625 6.113 1 42.22 5 LYS B CA 1
ATOM 1491 C C . LYS B 1 5 ? 68.562 29.484 6.754 1 42.22 5 LYS B C 1
ATOM 1493 O O . LYS B 1 5 ? 69 28.344 6.746 1 42.22 5 LYS B O 1
ATOM 1498 N N . MET B 1 6 ? 67.688 29.734 7.793 1 37.44 6 MET B N 1
ATOM 1499 C CA . MET B 1 6 ? 66.75 28.766 8.367 1 37.44 6 MET B CA 1
ATOM 1500 C C . MET B 1 6 ? 65.75 28.266 7.316 1 37.44 6 MET B C 1
ATOM 1502 O O . MET B 1 6 ? 65.062 29.062 6.664 1 37.44 6 MET B O 1
ATOM 1506 N N . PHE B 1 7 ? 65.938 27.109 6.68 1 40.88 7 PHE B N 1
ATOM 1507 C CA . PHE B 1 7 ? 65 26.406 5.855 1 40.88 7 PHE B CA 1
ATOM 1508 C C . PHE B 1 7 ? 63.719 26.109 6.645 1 40.88 7 PHE B C 1
ATOM 1510 O O . PHE B 1 7 ? 63.75 25.438 7.68 1 40.88 7 PHE B O 1
ATOM 1517 N N . VAL B 1 8 ? 62.688 26.984 6.699 1 38.09 8 VAL B N 1
ATOM 1518 C CA . VAL B 1 8 ? 61.344 26.719 7.207 1 38.09 8 VAL B CA 1
ATOM 1519 C C . VAL B 1 8 ? 60.719 25.594 6.402 1 38.09 8 VAL B C 1
ATOM 1521 O O . VAL B 1 8 ? 60.5 25.719 5.191 1 38.09 8 VAL B O 1
ATOM 1524 N N . LEU B 1 9 ? 60.875 24.312 6.746 1 39.66 9 LEU B N 1
ATOM 1525 C CA . LEU B 1 9 ? 60.094 23.188 6.27 1 39.66 9 LEU B CA 1
ATOM 1526 C C . LEU B 1 9 ? 58.594 23.406 6.516 1 39.66 9 LEU B C 1
ATOM 1528 O O . LEU B 1 9 ? 58.156 23.516 7.664 1 39.66 9 LEU B O 1
ATOM 1532 N N . LEU B 1 10 ? 57.844 24.062 5.582 1 39 10 LEU B N 1
ATOM 1533 C CA . LEU B 1 10 ? 56.406 24.109 5.555 1 39 10 LEU B CA 1
ATOM 1534 C C . LEU B 1 10 ? 55.812 22.719 5.504 1 39 10 LEU B C 1
ATOM 1536 O O . LEU B 1 10 ? 55.969 21.984 4.52 1 39 10 LEU B O 1
ATOM 1540 N N . MET B 1 11 ? 55.562 22 6.633 1 41.53 11 MET B N 1
ATOM 1541 C CA . MET B 1 11 ? 54.781 20.781 6.723 1 41.53 11 MET B CA 1
ATOM 1542 C C . MET B 1 11 ? 53.344 21.031 6.23 1 41.53 11 MET B C 1
ATOM 1544 O O . MET B 1 11 ? 52.594 21.797 6.836 1 41.53 11 MET B O 1
ATOM 1548 N N . VAL B 1 12 ? 53.062 20.859 4.922 1 44.56 12 VAL B N 1
ATOM 1549 C CA . VAL B 1 12 ? 51.719 20.781 4.387 1 44.56 12 VAL B CA 1
ATOM 1550 C C . VAL B 1 12 ? 50.969 19.625 5.047 1 44.56 12 VAL B C 1
ATOM 1552 O O . VAL B 1 12 ? 51.312 18.453 4.824 1 44.56 12 VAL B O 1
ATOM 1555 N N . LEU B 1 13 ? 50.406 19.734 6.277 1 45.44 13 LEU B N 1
ATOM 1556 C CA . LEU B 1 13 ? 49.406 18.797 6.805 1 45.44 13 LEU B CA 1
ATOM 1557 C C . LEU B 1 13 ? 48.25 18.641 5.832 1 45.44 13 LEU B C 1
ATOM 1559 O O . LEU B 1 13 ? 47.469 19.578 5.645 1 45.44 13 LEU B O 1
ATOM 1563 N N . GLY B 1 14 ? 48.375 17.75 4.777 1 44.91 14 GLY B N 1
ATOM 1564 C CA . GLY B 1 14 ? 47.219 17.344 3.99 1 44.91 14 GLY B CA 1
ATOM 1565 C C . GLY B 1 14 ? 46.062 16.859 4.84 1 44.91 14 GLY B C 1
ATOM 1566 O O . GLY B 1 14 ? 46.188 15.852 5.539 1 44.91 14 GLY B O 1
ATOM 1567 N N . VAL B 1 15 ? 45.094 17.688 5.207 1 48.03 15 VAL B N 1
ATOM 1568 C CA . VAL B 1 15 ? 43.812 17.266 5.746 1 48.03 15 VAL B CA 1
ATOM 1569 C C . VAL B 1 15 ? 43.125 16.312 4.766 1 48.03 15 VAL B C 1
ATOM 1571 O O . VAL B 1 15 ? 42.656 16.75 3.709 1 48.03 15 VAL B O 1
ATOM 1574 N N . PHE B 1 16 ? 43.5 14.992 4.738 1 48.66 16 PHE B N 1
ATOM 1575 C CA . PHE B 1 16 ? 42.625 14.016 4.109 1 48.66 16 PHE B CA 1
ATOM 1576 C C . PHE B 1 16 ? 41.188 14.125 4.664 1 48.66 16 PHE B C 1
ATOM 1578 O O . PHE B 1 16 ? 40.938 13.672 5.777 1 48.66 16 PHE B O 1
ATOM 1585 N N . VAL B 1 17 ? 40.406 14.984 4.16 1 50.34 17 VAL B N 1
ATOM 1586 C CA . VAL B 1 17 ? 38.969 14.891 4.355 1 50.34 17 VAL B CA 1
ATOM 1587 C C . VAL B 1 17 ? 38.438 13.562 3.791 1 50.34 17 VAL B C 1
ATOM 1589 O O . VAL B 1 17 ? 38.438 13.359 2.574 1 50.34 17 VAL B O 1
ATOM 1592 N N . ARG B 1 18 ? 38.594 12.484 4.484 1 44.5 18 ARG B N 1
ATOM 1593 C CA . ARG B 1 18 ? 37.75 11.344 4.105 1 44.5 18 ARG B CA 1
ATOM 1594 C C . ARG B 1 18 ? 36.312 11.773 3.871 1 44.5 18 ARG B C 1
ATOM 1596 O O . ARG B 1 18 ? 35.625 12.227 4.797 1 44.5 18 ARG B O 1
ATOM 1603 N N . SER B 1 19 ? 36 12.156 2.754 1 49.5 19 SER B N 1
ATOM 1604 C CA . SER B 1 19 ? 34.562 12.172 2.461 1 49.5 19 SER B CA 1
ATOM 1605 C C . SER B 1 19 ? 33.906 10.859 2.875 1 49.5 19 SER B C 1
ATOM 1607 O O . SER B 1 19 ? 34.156 9.805 2.289 1 49.5 19 SER B O 1
ATOM 1609 N N . SER B 1 20 ? 33.688 10.57 4.125 1 49.28 20 SER B N 1
ATOM 1610 C CA . SER B 1 20 ? 32.812 9.445 4.469 1 49.28 20 SER B CA 1
ATOM 1611 C C . SER B 1 20 ? 31.609 9.375 3.541 1 49.28 20 SER B C 1
ATOM 1613 O O . SER B 1 20 ? 30.797 10.297 3.51 1 49.28 20 SER B O 1
ATOM 1615 N N . ALA B 1 21 ? 31.75 8.758 2.477 1 52.94 21 ALA B N 1
ATOM 1616 C CA . ALA B 1 21 ? 30.594 8.414 1.651 1 52.94 21 ALA B CA 1
ATOM 1617 C C . ALA B 1 21 ? 29.406 8.039 2.518 1 52.94 21 ALA B C 1
ATOM 1619 O O . ALA B 1 21 ? 29.469 7.102 3.312 1 52.94 21 ALA B O 1
ATOM 1620 N N . GLN B 1 22 ? 28.516 9.016 2.961 1 58.03 22 GLN B N 1
ATOM 1621 C CA . GLN B 1 22 ? 27.328 8.734 3.775 1 58.03 22 GLN B CA 1
ATOM 1622 C C . GLN B 1 22 ? 26.562 7.527 3.238 1 58.03 22 GLN B C 1
ATOM 1624 O O . GLN B 1 22 ? 26.188 7.5 2.066 1 58.03 22 GLN B O 1
ATOM 1629 N N . VAL B 1 23 ? 26.719 6.277 3.725 1 63.03 23 VAL B N 1
ATOM 1630 C CA . VAL B 1 23 ? 25.922 5.09 3.428 1 63.03 23 VAL B CA 1
ATOM 1631 C C . VAL B 1 23 ? 24.438 5.465 3.371 1 63.03 23 VAL B C 1
ATOM 1633 O O . VAL B 1 23 ? 23.922 6.086 4.297 1 63.03 23 VAL B O 1
ATOM 1636 N N . PRO B 1 24 ? 23.812 5.301 2.102 1 73.56 24 PRO B N 1
ATOM 1637 C CA . PRO B 1 24 ? 22.391 5.652 2.035 1 73.56 24 PRO B CA 1
ATOM 1638 C C . PRO B 1 24 ? 21.562 4.996 3.143 1 73.56 24 PRO B C 1
ATOM 1640 O O . PRO B 1 24 ? 21.844 3.857 3.529 1 73.56 24 PRO B O 1
ATOM 1643 N N . GLU B 1 25 ? 20.688 5.73 3.826 1 80.56 25 GLU B N 1
ATOM 1644 C CA . GLU B 1 25 ? 19.797 5.203 4.852 1 80.56 25 GLU B CA 1
ATOM 1645 C C . GLU B 1 25 ? 18.891 4.109 4.289 1 80.56 25 GLU B C 1
ATOM 1647 O O . GLU B 1 25 ? 18.406 4.219 3.164 1 80.56 25 GLU B O 1
ATOM 1652 N N . PRO B 1 26 ? 18.781 2.961 5.039 1 86.88 26 PRO B N 1
ATOM 1653 C CA . PRO B 1 26 ? 17.875 1.906 4.582 1 86.88 26 PRO B CA 1
ATOM 1654 C C . PRO B 1 26 ? 16.438 2.408 4.371 1 86.88 26 PRO B C 1
ATOM 1656 O O . PRO B 1 26 ? 15.961 3.258 5.125 1 86.88 26 PRO B O 1
ATOM 1659 N N . VAL B 1 27 ? 15.852 1.935 3.301 1 92.69 27 VAL B N 1
ATOM 1660 C CA . VAL B 1 27 ? 14.539 2.441 2.92 1 92.69 27 VAL B CA 1
ATOM 1661 C C . VAL B 1 27 ? 13.523 1.297 2.896 1 92.69 27 VAL B C 1
ATOM 1663 O O . VAL B 1 27 ? 13.82 0.216 2.377 1 92.69 27 VAL B O 1
ATOM 1666 N N . ASN B 1 28 ? 12.375 1.514 3.57 1 97.12 28 ASN B N 1
ATOM 1667 C CA . ASN B 1 28 ? 11.273 0.572 3.434 1 97.12 28 ASN B CA 1
ATOM 1668 C C . ASN B 1 28 ? 10.797 0.473 1.986 1 97.12 28 ASN B C 1
ATOM 1670 O O . ASN B 1 28 ? 10.742 1.479 1.275 1 97.12 28 ASN B O 1
ATOM 1674 N N . GLN B 1 29 ? 10.438 -0.738 1.57 1 96.44 29 GLN B N 1
ATOM 1675 C CA . GLN B 1 29 ? 10.016 -0.961 0.192 1 96.44 29 GLN B CA 1
ATOM 1676 C C . GLN B 1 29 ? 8.594 -1.521 0.137 1 96.44 29 GLN B C 1
ATOM 1678 O O . GLN B 1 29 ? 8.062 -1.98 1.15 1 96.44 29 GLN B O 1
ATOM 1683 N N . THR B 1 30 ? 7.969 -1.342 -1.023 1 98.56 30 THR B N 1
ATOM 1684 C CA . THR B 1 30 ? 6.695 -1.988 -1.315 1 98.56 30 THR B CA 1
ATOM 1685 C C . THR B 1 30 ? 6.859 -3.041 -2.408 1 98.56 30 THR B C 1
ATOM 1687 O O . THR B 1 30 ? 7.477 -2.779 -3.441 1 98.56 30 THR B O 1
ATOM 1690 N N . ILE B 1 31 ? 6.414 -4.223 -2.137 1 98.69 31 ILE B N 1
ATOM 1691 C CA . ILE B 1 31 ? 6.375 -5.305 -3.117 1 98.69 31 ILE B CA 1
ATOM 1692 C C . ILE B 1 31 ? 4.934 -5.535 -3.574 1 98.69 31 ILE B C 1
ATOM 1694 O O . ILE B 1 31 ? 4.027 -5.656 -2.75 1 98.69 31 ILE B O 1
ATOM 1698 N N . ILE B 1 32 ? 4.695 -5.52 -4.82 1 98.88 32 ILE B N 1
ATOM 1699 C CA . ILE B 1 32 ? 3.404 -5.836 -5.422 1 98.88 32 ILE B CA 1
ATOM 1700 C C . ILE B 1 32 ? 3.412 -7.277 -5.934 1 98.88 32 ILE B C 1
ATOM 1702 O O . ILE B 1 32 ? 4.266 -7.648 -6.738 1 98.88 32 ILE B O 1
ATOM 1706 N N . ARG B 1 33 ? 2.512 -8.047 -5.402 1 98.94 33 ARG B N 1
ATOM 1707 C CA . ARG B 1 33 ? 2.424 -9.461 -5.746 1 98.94 33 ARG B CA 1
ATOM 1708 C C . ARG B 1 33 ? 1.11 -9.773 -6.457 1 98.94 33 ARG B C 1
ATOM 1710 O O . ARG B 1 33 ? 0.057 -9.258 -6.078 1 98.94 33 ARG B O 1
ATOM 1717 N N . LEU B 1 34 ? 1.159 -10.617 -7.426 1 98.94 34 LEU B N 1
ATOM 1718 C CA . LEU B 1 34 ? 0.001 -10.992 -8.234 1 98.94 34 LEU B CA 1
ATOM 1719 C C . LEU B 1 34 ? -0.206 -12.508 -8.219 1 98.94 34 LEU B C 1
ATOM 1721 O O . LEU B 1 34 ? 0.667 -13.258 -8.656 1 98.94 34 LEU B O 1
ATOM 1725 N N . THR B 1 35 ? -1.279 -12.945 -7.691 1 98.94 35 THR B N 1
ATOM 1726 C CA . THR B 1 35 ? -1.717 -14.328 -7.816 1 98.94 35 THR B CA 1
ATOM 1727 C C . THR B 1 35 ? -2.729 -14.477 -8.953 1 98.94 35 THR B C 1
ATOM 1729 O O . THR B 1 35 ? -3.834 -13.938 -8.875 1 98.94 35 THR B O 1
ATOM 1732 N N . VAL B 1 36 ? -2.365 -15.164 -9.984 1 98.94 36 VAL B N 1
ATOM 1733 C CA . VAL B 1 36 ? -3.25 -15.391 -11.125 1 98.94 36 VAL B CA 1
ATOM 1734 C C . VAL B 1 36 ? -3.914 -16.766 -10.992 1 98.94 36 VAL B C 1
ATOM 1736 O O . VAL B 1 36 ? -3.229 -17.781 -10.914 1 98.94 36 VAL B O 1
ATOM 1739 N N . VAL B 1 37 ? -5.191 -16.797 -11.008 1 98.94 37 VAL B N 1
ATOM 1740 C CA . VAL B 1 37 ? -5.953 -18.031 -10.836 1 98.94 37 VAL B CA 1
ATOM 1741 C C . VAL B 1 37 ? -6.461 -18.516 -12.188 1 98.94 37 VAL B C 1
ATOM 1743 O O . VAL B 1 37 ? -7.047 -17.75 -12.953 1 98.94 37 VAL B O 1
ATOM 1746 N N . LYS B 1 38 ? -6.199 -19.734 -12.469 1 98.81 38 LYS B N 1
ATOM 1747 C CA . LYS B 1 38 ? -6.68 -20.375 -13.688 1 98.81 38 LYS B CA 1
ATOM 1748 C C . LYS B 1 38 ? -7.664 -21.5 -13.367 1 98.81 38 LYS B C 1
ATOM 1750 O O . LYS B 1 38 ? -7.371 -22.375 -12.555 1 98.81 38 LYS B O 1
ATOM 1755 N N . ASP B 1 39 ? -8.82 -21.469 -13.93 1 97.88 39 ASP B N 1
ATOM 1756 C CA . ASP B 1 39 ? -9.852 -22.5 -13.859 1 97.88 39 ASP B CA 1
ATOM 1757 C C . ASP B 1 39 ? -10.328 -22.703 -12.422 1 97.88 39 ASP B C 1
ATOM 1759 O O . ASP B 1 39 ? -10.773 -23.797 -12.062 1 97.88 39 ASP B O 1
ATOM 1763 N N . GLY B 1 40 ? -10.023 -21.766 -11.586 1 97.25 40 GLY B N 1
ATOM 1764 C CA . GLY B 1 40 ? -10.539 -21.781 -10.227 1 97.25 40 GLY B CA 1
ATOM 1765 C C . GLY B 1 40 ? -9.711 -22.641 -9.289 1 97.25 40 GLY B C 1
ATOM 1766 O O . GLY B 1 40 ? -9.867 -22.562 -8.062 1 97.25 40 GLY B O 1
ATOM 1767 N N . ASP B 1 41 ? -8.727 -23.391 -9.828 1 98 41 ASP B N 1
ATOM 1768 C CA . ASP B 1 41 ? -8.094 -24.328 -8.922 1 98 41 ASP B CA 1
ATOM 1769 C C . ASP B 1 41 ? -6.578 -24.359 -9.125 1 98 41 ASP B C 1
ATOM 1771 O O . ASP B 1 41 ? -5.871 -25.125 -8.453 1 98 41 ASP B O 1
ATOM 1775 N N . LYS B 1 42 ? -6.066 -23.594 -10.047 1 98.88 42 LYS B N 1
ATOM 1776 C CA . LYS B 1 42 ? -4.629 -23.484 -10.273 1 98.88 42 LYS B CA 1
ATOM 1777 C C . LYS B 1 42 ? -4.16 -22.047 -10.156 1 98.88 42 LYS B C 1
ATOM 1779 O O . LYS B 1 42 ? -4.93 -21.109 -10.414 1 98.88 42 LYS B O 1
ATOM 1784 N N . ILE B 1 43 ? -2.934 -21.906 -9.773 1 98.94 43 ILE B N 1
ATOM 1785 C CA . ILE B 1 43 ? -2.354 -20.562 -9.766 1 98.94 43 ILE B CA 1
ATOM 1786 C C . ILE B 1 43 ? -1.002 -20.578 -10.477 1 98.94 43 ILE B C 1
ATOM 1788 O O . ILE B 1 43 ? -0.382 -21.641 -10.609 1 98.94 43 ILE B O 1
ATOM 1792 N N . LEU B 1 44 ? -0.607 -19.406 -10.977 1 98.94 44 LEU B N 1
ATOM 1793 C CA . LEU B 1 44 ? 0.71 -19.219 -11.57 1 98.94 44 LEU B CA 1
ATOM 1794 C C . LEU B 1 44 ? 1.794 -19.203 -10.5 1 98.94 44 LEU B C 1
ATOM 1796 O O . LEU B 1 44 ? 1.744 -18.391 -9.57 1 98.94 44 LEU B O 1
ATOM 1800 N N . ILE B 1 45 ? 2.754 -20.062 -10.57 1 98.81 45 ILE B N 1
ATOM 1801 C CA . ILE B 1 45 ? 3.881 -20.156 -9.648 1 98.81 45 ILE B CA 1
ATOM 1802 C C . ILE B 1 45 ? 5.191 -20.156 -10.43 1 98.81 45 ILE B C 1
ATOM 1804 O O . ILE B 1 45 ? 5.234 -20.594 -11.586 1 98.81 45 ILE B O 1
ATOM 1808 N N . ARG B 1 46 ? 6.184 -19.641 -9.859 1 98.62 46 ARG B N 1
ATOM 1809 C CA . ARG B 1 46 ? 7.5 -19.625 -10.484 1 98.62 46 ARG B CA 1
ATOM 1810 C C . ARG B 1 46 ? 8.547 -20.266 -9.578 1 98.62 46 ARG B C 1
ATOM 1812 O O . ARG B 1 46 ? 8.484 -20.125 -8.359 1 98.62 46 ARG B O 1
ATOM 1819 N N . LYS B 1 47 ? 9.406 -20.938 -10.125 1 98.38 47 LYS B N 1
ATOM 1820 C CA . LYS B 1 47 ? 10.617 -21.438 -9.469 1 98.38 47 LYS B CA 1
ATOM 1821 C C . LYS B 1 47 ? 11.789 -20.484 -9.703 1 98.38 47 LYS B C 1
ATOM 1823 O O . LYS B 1 47 ? 12.18 -20.25 -10.852 1 98.38 47 LYS B O 1
ATOM 1828 N N . THR B 1 48 ? 12.32 -19.922 -8.625 1 96.94 48 THR B N 1
ATOM 1829 C CA . THR B 1 48 ? 13.438 -18.984 -8.695 1 96.94 48 THR B CA 1
ATOM 1830 C C . THR B 1 48 ? 14.641 -19.516 -7.922 1 96.94 48 THR B C 1
ATOM 1832 O O . THR B 1 48 ? 14.531 -20.5 -7.191 1 96.94 48 THR B O 1
ATOM 1835 N N . PRO B 1 49 ? 15.781 -18.859 -8.023 1 95 49 PRO B N 1
ATOM 1836 C CA . PRO B 1 49 ? 16.938 -19.266 -7.211 1 95 49 PRO B CA 1
ATOM 1837 C C . PRO B 1 49 ? 16.688 -19.125 -5.711 1 95 49 PRO B C 1
ATOM 1839 O O . PRO B 1 49 ? 17.406 -19.719 -4.902 1 95 49 PRO B O 1
ATOM 1842 N N . TYR B 1 50 ? 15.648 -18.438 -5.34 1 93.88 50 TYR B N 1
ATOM 1843 C CA . TYR B 1 50 ? 15.375 -18.188 -3.93 1 93.88 50 TYR B CA 1
ATOM 1844 C C . TYR B 1 50 ? 14.242 -19.062 -3.428 1 93.88 50 TYR B C 1
ATOM 1846 O O . TYR B 1 50 ? 13.867 -19 -2.256 1 93.88 50 TYR B O 1
ATOM 1854 N N . GLY B 1 51 ? 13.727 -19.859 -4.34 1 97.62 51 GLY B N 1
ATOM 1855 C CA . GLY B 1 51 ? 12.602 -20.719 -3.996 1 97.62 51 GLY B CA 1
ATOM 1856 C C . GLY B 1 51 ? 11.383 -20.5 -4.867 1 97.62 51 GLY B C 1
ATOM 1857 O O . GLY B 1 51 ? 11.477 -19.859 -5.922 1 97.62 51 GLY B O 1
ATOM 1858 N N . TRP B 1 52 ? 10.281 -21.141 -4.477 1 98.69 52 TRP B N 1
ATOM 1859 C CA . TRP B 1 52 ? 9.016 -21.031 -5.199 1 98.69 52 TRP B CA 1
ATOM 1860 C C . TRP B 1 52 ? 8.227 -19.812 -4.738 1 98.69 52 TRP B C 1
ATOM 1862 O O . TRP B 1 52 ? 8.062 -19.578 -3.537 1 98.69 52 TRP B O 1
ATOM 1872 N N . MET B 1 53 ? 7.707 -19.031 -5.652 1 98.38 53 MET B N 1
ATOM 1873 C CA . MET B 1 53 ? 6.945 -17.844 -5.328 1 98.38 53 MET B CA 1
ATOM 1874 C C . MET B 1 53 ? 5.883 -17.562 -6.391 1 98.38 53 MET B C 1
ATOM 1876 O O . MET B 1 53 ? 5.934 -18.125 -7.484 1 98.38 53 MET B O 1
ATOM 1880 N N . THR B 1 54 ? 4.871 -16.797 -6.078 1 98.81 54 THR B N 1
ATOM 1881 C CA . THR B 1 54 ? 4.027 -16.172 -7.094 1 98.81 54 THR B CA 1
ATOM 1882 C C . THR B 1 54 ? 4.719 -14.961 -7.707 1 98.81 54 THR B C 1
ATOM 1884 O O . THR B 1 54 ? 5.727 -14.484 -7.18 1 98.81 54 THR B O 1
ATOM 1887 N N . PRO B 1 55 ? 4.234 -14.477 -8.836 1 98.75 55 PRO B N 1
ATOM 1888 C CA . PRO B 1 55 ? 4.816 -13.273 -9.422 1 98.75 55 PRO B CA 1
ATOM 1889 C C . PRO B 1 55 ? 4.789 -12.078 -8.469 1 98.75 55 PRO B C 1
ATOM 1891 O O . PRO B 1 55 ? 3.781 -11.844 -7.801 1 98.75 55 PRO B O 1
ATOM 1894 N N . ALA B 1 56 ? 5.867 -11.359 -8.445 1 98.56 56 ALA B N 1
ATOM 1895 C CA . ALA B 1 56 ? 5.961 -10.148 -7.641 1 98.56 56 ALA B CA 1
ATOM 1896 C C . ALA B 1 56 ? 7.07 -9.234 -8.156 1 98.56 56 ALA B C 1
ATOM 1898 O O . ALA B 1 56 ? 8.039 -9.695 -8.758 1 98.56 56 ALA B O 1
ATOM 1899 N N . VAL B 1 57 ? 6.906 -7.938 -7.91 1 97.88 57 VAL B N 1
ATOM 1900 C CA . VAL B 1 57 ? 7.941 -6.969 -8.258 1 97.88 57 VAL B CA 1
ATOM 1901 C C . VAL B 1 57 ? 8.031 -5.902 -7.168 1 97.88 57 VAL B C 1
ATOM 1903 O O . VAL B 1 57 ? 7.047 -5.613 -6.484 1 97.88 57 VAL B O 1
ATOM 1906 N N . TYR B 1 58 ? 9.188 -5.371 -6.98 1 97.31 58 TYR B N 1
ATOM 1907 C CA . TYR B 1 58 ? 9.328 -4.148 -6.195 1 97.31 58 TYR B CA 1
ATOM 1908 C C . TYR B 1 58 ? 8.672 -2.967 -6.898 1 97.31 58 TYR B C 1
ATOM 1910 O O . TYR B 1 58 ? 8.773 -2.826 -8.117 1 97.31 58 TYR B O 1
ATOM 1918 N N . PHE B 1 59 ? 7.996 -2.17 -6.156 1 98.5 59 PHE B N 1
ATOM 1919 C CA . PHE B 1 59 ? 7.484 -0.918 -6.707 1 98.5 59 PHE B CA 1
ATOM 1920 C C . PHE B 1 59 ? 8.602 0.109 -6.848 1 98.5 59 PHE B C 1
ATOM 1922 O O . PHE B 1 59 ? 8.844 0.9 -5.934 1 98.5 59 PHE B O 1
ATOM 1929 N N . LYS B 1 60 ? 9.227 0.176 -8.102 1 96.12 60 LYS B N 1
ATOM 1930 C CA . LYS B 1 60 ? 10.422 0.996 -8.258 1 96.12 60 LYS B CA 1
ATOM 1931 C C . LYS B 1 60 ? 10.266 1.985 -9.414 1 96.12 60 LYS B C 1
ATOM 1933 O O . LYS B 1 60 ? 10.93 3.02 -9.445 1 96.12 60 LYS B O 1
ATOM 1938 N N . GLU B 1 61 ? 9.523 1.584 -10.391 1 95.5 61 GLU B N 1
ATOM 1939 C CA . GLU B 1 61 ? 9.344 2.432 -11.57 1 95.5 61 GLU B CA 1
ATOM 1940 C C . GLU B 1 61 ? 8.281 3.5 -11.32 1 95.5 61 GLU B C 1
ATOM 1942 O O . GLU B 1 61 ? 7.383 3.311 -10.5 1 95.5 61 GLU B O 1
ATOM 1947 N N . PRO B 1 62 ? 8.422 4.586 -11.938 1 96.38 62 PRO B N 1
ATOM 1948 C CA . PRO B 1 62 ? 7.41 5.637 -11.805 1 96.38 62 PRO B CA 1
ATOM 1949 C C . PRO B 1 62 ? 6.137 5.336 -12.594 1 96.38 62 PRO B C 1
ATOM 1951 O O . PRO B 1 62 ? 5.812 6.047 -13.547 1 96.38 62 PRO B O 1
ATOM 1954 N N . GLN B 1 63 ? 5.414 4.375 -12.195 1 96.44 63 GLN B N 1
ATOM 1955 C CA . GLN B 1 63 ? 4.207 3.852 -12.828 1 96.44 63 GLN B CA 1
ATOM 1956 C C . GLN B 1 63 ? 3.094 3.658 -11.805 1 96.44 63 GLN B C 1
ATOM 1958 O O . GLN B 1 63 ? 3.355 3.574 -10.602 1 96.44 63 GLN B O 1
ATOM 1963 N N . SER B 1 64 ? 1.876 3.65 -12.328 1 98 64 SER B N 1
ATOM 1964 C CA . SER B 1 64 ? 0.75 3.357 -11.445 1 98 64 SER B CA 1
ATOM 1965 C C . SER B 1 64 ? 0.73 1.887 -11.047 1 98 64 SER B C 1
ATOM 1967 O O . SER B 1 64 ? 1.363 1.052 -11.695 1 98 64 SER B O 1
ATOM 1969 N N . ILE B 1 65 ? 0.002 1.607 -9.992 1 98.44 65 ILE B N 1
ATOM 1970 C CA . ILE B 1 65 ? -0.154 0.236 -9.516 1 98.44 65 ILE B CA 1
ATOM 1971 C C . ILE B 1 65 ? -0.758 -0.626 -10.625 1 98.44 65 ILE B C 1
ATOM 1973 O O . ILE B 1 65 ? -0.294 -1.74 -10.875 1 98.44 65 ILE B O 1
ATOM 1977 N N . GLN B 1 66 ? -1.774 -0.13 -11.312 1 97.44 66 GLN B N 1
ATOM 1978 C CA . GLN B 1 66 ? -2.41 -0.884 -12.391 1 97.44 66 GLN B CA 1
ATOM 1979 C C . GLN B 1 66 ? -1.418 -1.195 -13.508 1 97.44 66 GLN B C 1
ATOM 1981 O O . GLN B 1 66 ? -1.4 -2.309 -14.039 1 97.44 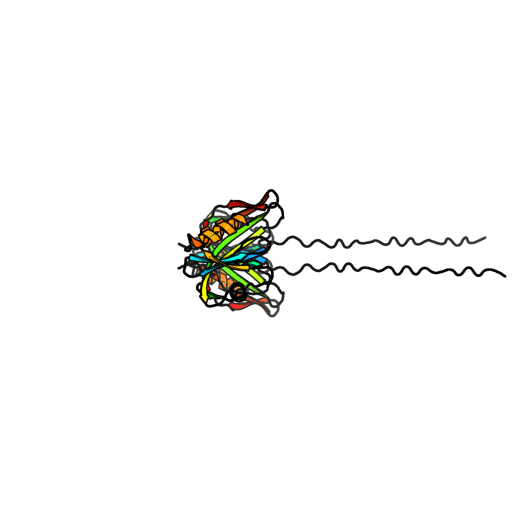66 GLN B O 1
ATOM 1986 N N . GLU B 1 67 ? -0.661 -0.218 -13.883 1 98.06 67 GLU B N 1
ATOM 1987 C CA . GLU B 1 67 ? 0.36 -0.43 -14.906 1 98.06 67 GLU B CA 1
ATOM 1988 C C . GLU B 1 67 ? 1.347 -1.515 -14.484 1 98.06 67 GLU B C 1
ATOM 1990 O O . GLU B 1 67 ? 1.752 -2.344 -15.297 1 98.06 67 GLU B O 1
ATOM 1995 N N . VAL B 1 68 ? 1.768 -1.459 -13.258 1 98.62 68 VAL B N 1
ATOM 1996 C CA . VAL B 1 68 ? 2.703 -2.447 -12.734 1 98.62 68 VAL B CA 1
ATOM 1997 C C . VAL B 1 68 ? 2.107 -3.846 -12.867 1 98.62 68 VAL B C 1
ATOM 1999 O O . VAL B 1 68 ? 2.777 -4.77 -13.328 1 98.62 68 VAL B O 1
ATOM 2002 N N . ILE B 1 69 ? 0.839 -4.023 -12.477 1 98.69 69 ILE B N 1
ATOM 2003 C CA . ILE B 1 69 ? 0.181 -5.324 -12.492 1 98.69 69 ILE B CA 1
ATOM 2004 C C . ILE B 1 69 ? 0.033 -5.812 -13.93 1 98.69 69 ILE B C 1
ATOM 2006 O O . ILE B 1 69 ? 0.316 -6.977 -14.227 1 98.69 69 ILE B O 1
ATOM 2010 N N . ASP B 1 70 ? -0.331 -4.91 -14.836 1 98.12 70 ASP B N 1
ATOM 2011 C CA . ASP B 1 70 ? -0.499 -5.273 -16.234 1 98.12 70 ASP B CA 1
ATOM 2012 C C . ASP B 1 70 ? 0.83 -5.703 -16.859 1 98.12 70 ASP B C 1
ATOM 2014 O O . ASP B 1 70 ? 0.896 -6.715 -17.562 1 98.12 70 ASP B O 1
ATOM 2018 N N . LYS B 1 71 ? 1.815 -4.906 -16.594 1 98.44 71 LYS B N 1
ATOM 2019 C CA . LYS B 1 71 ? 3.137 -5.238 -17.125 1 98.44 71 LYS B CA 1
ATOM 2020 C C . LYS B 1 71 ? 3.639 -6.559 -16.547 1 98.44 71 LYS B C 1
ATOM 2022 O O . LYS B 1 71 ? 4.266 -7.352 -17.25 1 98.44 71 LYS B O 1
ATOM 2027 N N . MET B 1 72 ? 3.4 -6.762 -15.312 1 98.62 72 MET B N 1
ATOM 2028 C CA . MET B 1 72 ? 3.799 -8.016 -14.68 1 98.62 72 MET B CA 1
ATOM 2029 C C . MET B 1 72 ? 3.109 -9.203 -15.336 1 98.62 72 MET B C 1
ATOM 2031 O O . MET B 1 72 ? 3.768 -10.164 -15.75 1 98.62 72 MET B O 1
ATOM 2035 N N . ALA B 1 73 ? 1.775 -9.148 -15.461 1 98.75 73 ALA B N 1
ATOM 2036 C CA . ALA B 1 73 ? 1.043 -10.227 -16.141 1 98.75 73 ALA B CA 1
ATOM 2037 C C . ALA B 1 73 ? 1.582 -10.461 -17.547 1 98.75 73 ALA B C 1
ATOM 2039 O O . ALA B 1 73 ? 1.8 -11.602 -17.938 1 98.75 73 ALA B O 1
ATOM 2040 N N . GLY B 1 74 ? 1.821 -9.383 -18.203 1 98.56 74 GLY B N 1
ATOM 2041 C CA . GLY B 1 74 ? 2.355 -9.469 -19.562 1 98.56 74 GLY B CA 1
ATOM 2042 C C . GLY B 1 74 ? 3.707 -10.156 -19.625 1 98.56 74 GLY B C 1
ATOM 2043 O O . GLY B 1 74 ? 3.984 -10.906 -20.562 1 98.56 74 GLY B O 1
ATOM 2044 N N . SER B 1 75 ? 4.535 -9.906 -18.703 1 98.5 75 SER B N 1
ATOM 2045 C CA . SER B 1 75 ? 5.883 -10.477 -18.703 1 98.5 75 SER B CA 1
ATOM 2046 C C . SER B 1 75 ? 5.84 -11.992 -18.531 1 98.5 75 SER B C 1
ATOM 2048 O O . SER B 1 75 ? 6.82 -12.68 -18.812 1 98.5 75 SER B O 1
ATOM 2050 N N . TYR B 1 76 ? 4.727 -12.508 -18.078 1 98.62 76 TYR B N 1
ATOM 2051 C CA . TYR B 1 76 ? 4.559 -13.945 -17.906 1 98.62 76 TYR B CA 1
ATOM 2052 C C . TYR B 1 76 ? 3.732 -14.531 -19.047 1 98.62 76 TYR B C 1
ATOM 2054 O O . TYR B 1 76 ? 3.352 -15.703 -19.016 1 98.62 76 TYR B O 1
ATOM 2062 N N . GLY B 1 77 ? 3.375 -13.656 -20.031 1 98.62 77 GLY B N 1
ATOM 2063 C CA . GLY B 1 77 ? 2.693 -14.109 -21.234 1 98.62 77 GLY B CA 1
ATOM 2064 C C . GLY B 1 77 ? 1.197 -14.266 -21.047 1 98.62 77 GLY B C 1
ATOM 2065 O O . GLY B 1 77 ? 0.542 -14.977 -21.812 1 98.62 77 GLY B O 1
ATOM 2066 N N . VAL B 1 78 ? 0.599 -13.672 -20.062 1 98.75 78 VAL B N 1
ATOM 2067 C CA . VAL B 1 78 ? -0.81 -13.953 -19.812 1 98.75 78 VAL B CA 1
ATOM 2068 C C . VAL B 1 78 ? -1.607 -12.648 -19.828 1 98.75 78 VAL B C 1
ATOM 2070 O O . VAL B 1 78 ? -1.08 -11.594 -19.469 1 98.75 78 VAL B O 1
ATOM 2073 N N . GLN B 1 79 ? -2.836 -12.734 -20.172 1 98.69 79 GLN B N 1
ATOM 2074 C CA . GLN B 1 79 ? -3.857 -11.711 -19.969 1 98.69 79 GLN B CA 1
ATOM 2075 C C . GLN B 1 79 ? -4.742 -12.047 -18.781 1 98.69 79 GLN B C 1
ATOM 2077 O O . GLN B 1 79 ? -5.098 -13.211 -18.562 1 98.69 79 GLN B O 1
ATOM 2082 N N . ILE B 1 80 ? -5.094 -11.008 -18.078 1 98.75 80 ILE B N 1
ATOM 2083 C CA . ILE B 1 80 ? -5.82 -11.25 -16.844 1 98.75 80 ILE B CA 1
ATOM 2084 C C . ILE B 1 80 ? -7.047 -10.352 -16.766 1 98.75 80 ILE B C 1
ATOM 2086 O O . ILE B 1 80 ? -7.16 -9.383 -17.531 1 98.75 80 ILE B O 1
ATOM 2090 N N . SER B 1 81 ? -7.969 -10.695 -15.906 1 98.19 81 SER B N 1
ATOM 2091 C CA . SER B 1 81 ? -9.164 -9.914 -15.594 1 98.19 81 SER B CA 1
ATOM 2092 C C . SER B 1 81 ? -9.516 -10.008 -14.117 1 98.19 81 SER B C 1
ATOM 2094 O O . SER B 1 81 ? -8.93 -10.812 -13.383 1 98.19 81 SER B O 1
ATOM 2096 N N . GLY B 1 82 ? -10.391 -9.102 -13.695 1 96.94 82 GLY B N 1
ATOM 2097 C CA . GLY B 1 82 ? -10.898 -9.172 -12.336 1 96.94 82 GLY B CA 1
ATOM 2098 C C . GLY B 1 82 ? -9.844 -8.906 -11.281 1 96.94 82 GLY B C 1
ATOM 2099 O O . GLY B 1 82 ? -9.797 -9.578 -10.258 1 96.94 82 GLY B O 1
ATOM 2100 N N . ILE B 1 83 ? -8.922 -8.008 -11.57 1 97.94 83 ILE B N 1
ATOM 2101 C CA . ILE B 1 83 ? -7.848 -7.684 -10.641 1 97.94 83 ILE B CA 1
ATOM 2102 C C . ILE B 1 83 ? -8.438 -7.09 -9.359 1 97.94 83 ILE B C 1
ATOM 2104 O O . ILE B 1 83 ? -9.227 -6.145 -9.414 1 97.94 83 ILE B O 1
ATOM 2108 N N . GLY B 1 84 ? -8.086 -7.652 -8.227 1 97.88 84 GLY B N 1
ATOM 2109 C CA . GLY B 1 84 ? -8.531 -7.141 -6.941 1 97.88 84 GLY B CA 1
ATOM 2110 C C . GLY B 1 84 ? -7.449 -7.18 -5.879 1 97.88 84 GLY B C 1
ATOM 2111 O O . GLY B 1 84 ? -6.668 -8.133 -5.812 1 97.88 84 GLY B O 1
ATOM 2112 N N . LEU B 1 85 ? -7.395 -6.141 -5.082 1 98.75 85 LEU B N 1
ATOM 2113 C CA . LEU B 1 85 ? -6.574 -6.164 -3.875 1 98.75 85 LEU B CA 1
ATOM 2114 C C . LEU B 1 85 ? -7.188 -7.078 -2.82 1 98.75 85 LEU B C 1
ATOM 2116 O O . LEU B 1 85 ? -8.367 -6.941 -2.484 1 98.75 85 LEU B O 1
ATOM 2120 N N . ARG B 1 86 ? -6.367 -7.957 -2.275 1 98.56 86 ARG B N 1
ATOM 2121 C CA . ARG B 1 86 ? -6.914 -8.891 -1.297 1 98.56 86 ARG B CA 1
ATOM 2122 C C . ARG B 1 86 ? -6.082 -8.891 -0.017 1 98.56 86 ARG B C 1
ATOM 2124 O O . ARG B 1 86 ? -6.523 -9.398 1.016 1 98.56 86 ARG B O 1
ATOM 2131 N N . GLY B 1 87 ? -4.93 -8.352 -0.072 1 98.69 87 GLY B N 1
ATOM 2132 C CA . GLY B 1 87 ? -4.082 -8.297 1.109 1 98.69 87 GLY B CA 1
ATOM 2133 C C . GLY B 1 87 ? -3.145 -7.105 1.118 1 98.69 87 GLY B C 1
ATOM 2134 O O . GLY B 1 87 ? -2.611 -6.719 0.076 1 98.69 87 GLY B O 1
ATOM 2135 N N . LEU B 1 88 ? -2.906 -6.551 2.141 1 98.81 88 LEU B N 1
ATOM 2136 C CA . LEU B 1 88 ? -1.914 -5.531 2.469 1 98.81 88 LEU B CA 1
ATOM 2137 C C . LEU B 1 88 ? -1.214 -5.859 3.783 1 98.81 88 LEU B C 1
ATOM 2139 O O . LEU B 1 88 ? -1.734 -5.559 4.859 1 98.81 88 LEU B O 1
ATOM 2143 N N . PHE B 1 89 ? -0.013 -6.422 3.715 1 98.88 89 PHE B N 1
ATOM 2144 C CA . PHE B 1 89 ? 0.692 -6.988 4.859 1 98.88 89 PHE B CA 1
ATOM 2145 C C . PHE B 1 89 ? 2.021 -6.277 5.082 1 98.88 89 PHE B C 1
ATOM 2147 O O . PHE B 1 89 ? 2.492 -5.543 4.211 1 98.88 89 PHE B O 1
ATOM 2154 N N . THR B 1 90 ? 2.582 -6.469 6.234 1 98.94 90 THR B N 1
ATOM 2155 C CA . THR B 1 90 ? 3.904 -5.938 6.555 1 98.94 90 THR B CA 1
ATOM 2156 C C . THR B 1 90 ? 4.875 -7.07 6.883 1 98.94 90 THR B C 1
ATOM 2158 O O . THR B 1 90 ? 4.52 -8.016 7.59 1 98.94 90 THR B O 1
ATOM 2161 N N . TYR B 1 91 ? 6.031 -7.059 6.293 1 98.88 91 TYR B N 1
ATOM 2162 C CA . TYR B 1 91 ? 7.18 -7.855 6.711 1 98.88 91 TYR B CA 1
ATOM 2163 C C . TYR B 1 91 ? 8.156 -7.016 7.523 1 98.88 91 TYR B C 1
ATOM 2165 O O . TYR B 1 91 ? 8.562 -5.93 7.094 1 98.88 91 TYR B O 1
ATOM 2173 N N . THR B 1 92 ? 8.484 -7.438 8.664 1 98.69 92 THR B N 1
ATOM 2174 C CA . THR B 1 92 ? 9.672 -6.988 9.375 1 98.69 92 THR B CA 1
ATOM 2175 C C . THR B 1 92 ? 10.734 -8.086 9.391 1 98.69 92 THR B C 1
ATOM 2177 O O . THR B 1 92 ? 10.461 -9.227 9.016 1 98.69 92 THR B O 1
ATOM 2180 N N . TYR B 1 93 ? 11.953 -7.684 9.797 1 98.38 93 TYR B N 1
ATOM 2181 C CA . TYR B 1 93 ? 13.055 -8.633 9.688 1 98.38 93 TYR B CA 1
ATOM 2182 C C . TYR B 1 93 ? 13.953 -8.578 10.914 1 98.38 93 TYR B C 1
ATOM 2184 O O . TYR B 1 93 ? 14.188 -7.496 11.469 1 98.38 93 TYR B O 1
ATOM 2192 N N . ASP B 1 94 ? 14.555 -9.68 11.219 1 97.81 94 ASP B N 1
ATOM 2193 C CA . ASP B 1 94 ? 15.562 -9.719 12.273 1 97.81 94 ASP B CA 1
ATOM 2194 C C . ASP B 1 94 ? 16.938 -9.297 11.742 1 97.81 94 ASP B C 1
ATOM 2196 O O . ASP B 1 94 ? 17.812 -8.922 12.516 1 97.81 94 ASP B O 1
ATOM 2200 N N . PHE B 1 95 ? 17.078 -9.32 10.516 1 96.44 95 PHE B N 1
ATOM 2201 C CA . PHE B 1 95 ? 18.438 -9.211 9.977 1 96.44 95 PHE B CA 1
ATOM 2202 C C . PHE B 1 95 ? 18.625 -7.902 9.227 1 96.44 95 PHE B C 1
ATOM 2204 O O . PHE B 1 95 ? 19.703 -7.633 8.688 1 96.44 95 PHE B O 1
ATOM 2211 N N . LYS B 1 96 ? 17.625 -7.094 9.117 1 95.25 96 LYS B N 1
ATOM 2212 C CA . LYS B 1 96 ? 17.75 -5.746 8.57 1 95.25 96 LYS B CA 1
ATOM 2213 C C . LYS B 1 96 ? 16.781 -4.785 9.266 1 95.25 96 LYS B C 1
ATOM 2215 O O . LYS B 1 96 ? 15.734 -5.203 9.766 1 95.25 96 LYS B O 1
ATOM 2220 N N . PRO B 1 97 ? 17.156 -3.543 9.273 1 96.06 97 PRO B N 1
ATOM 2221 C CA . PRO B 1 97 ? 16.391 -2.559 10.039 1 96.06 97 PRO B CA 1
ATOM 2222 C C . PRO B 1 97 ? 15.219 -1.97 9.25 1 96.06 97 PRO B C 1
ATOM 2224 O O . PRO B 1 97 ? 14.82 -0.83 9.492 1 96.06 97 PRO B O 1
ATOM 2227 N N . THR B 1 98 ? 14.727 -2.604 8.188 1 97 98 THR B N 1
ATOM 2228 C CA . THR B 1 98 ? 13.648 -2.096 7.348 1 97 98 THR B CA 1
ATOM 2229 C C . THR B 1 98 ? 12.43 -3.021 7.41 1 97 98 THR B C 1
ATOM 2231 O O . THR B 1 98 ? 12.531 -4.148 7.895 1 97 98 THR B O 1
ATOM 2234 N N . ALA B 1 99 ? 11.367 -2.482 7.031 1 98.25 99 ALA B N 1
ATOM 2235 C CA . ALA B 1 99 ? 10.141 -3.244 6.785 1 98.25 99 ALA B CA 1
ATOM 2236 C C . ALA B 1 99 ? 9.719 -3.141 5.324 1 98.25 99 ALA B C 1
ATOM 2238 O O . ALA B 1 99 ? 10.117 -2.213 4.617 1 98.25 99 ALA B O 1
ATOM 2239 N N . ASP B 1 100 ? 8.906 -4.113 4.93 1 98 100 ASP B N 1
ATOM 2240 C CA . ASP B 1 100 ? 8.32 -4.094 3.594 1 98 100 ASP B CA 1
ATOM 2241 C C . ASP B 1 100 ? 6.793 -4.168 3.664 1 98 100 ASP B C 1
ATOM 2243 O O . ASP B 1 100 ? 6.238 -4.891 4.492 1 98 100 ASP B O 1
ATOM 2247 N N . ILE B 1 101 ? 6.207 -3.4 2.803 1 98.81 101 ILE B N 1
ATOM 2248 C CA . ILE B 1 101 ? 4.785 -3.613 2.557 1 98.81 101 ILE B CA 1
ATOM 2249 C C . ILE B 1 101 ? 4.602 -4.621 1.427 1 98.81 101 ILE B C 1
ATOM 2251 O O . ILE B 1 101 ? 5.273 -4.539 0.396 1 98.81 101 ILE B O 1
ATOM 2255 N N . ARG B 1 102 ? 3.756 -5.59 1.658 1 98.81 102 ARG B N 1
ATOM 2256 C CA . ARG B 1 102 ? 3.363 -6.574 0.655 1 98.81 102 ARG B CA 1
ATOM 2257 C C . ARG B 1 102 ? 1.933 -6.336 0.185 1 98.81 102 ARG B C 1
ATOM 2259 O O . ARG B 1 102 ? 0.98 -6.57 0.932 1 98.81 102 ARG B O 1
ATOM 2266 N N . GLN B 1 103 ? 1.766 -5.848 -0.99 1 98.94 103 GLN B N 1
ATOM 2267 C CA . GLN B 1 103 ? 0.453 -5.695 -1.61 1 98.94 103 GLN B CA 1
ATOM 2268 C C . GLN B 1 103 ? 0.095 -6.918 -2.449 1 98.94 103 GLN B C 1
ATOM 2270 O O . GLN B 1 103 ? 0.759 -7.211 -3.445 1 98.94 103 GLN B O 1
ATOM 2275 N N . LEU B 1 104 ? -0.948 -7.598 -2.1 1 98.94 104 LEU B N 1
ATOM 2276 C CA . LEU B 1 104 ? -1.304 -8.828 -2.797 1 98.94 104 LEU B CA 1
ATOM 2277 C C . LEU B 1 104 ? -2.564 -8.641 -3.633 1 98.94 104 LEU B C 1
ATOM 2279 O O . LEU B 1 104 ? -3.631 -8.336 -3.092 1 98.94 104 LEU B O 1
ATOM 2283 N N . TYR B 1 105 ? -2.434 -8.867 -4.867 1 98.88 105 TYR B N 1
ATOM 2284 C CA . TYR B 1 105 ? -3.535 -8.828 -5.82 1 98.88 105 TYR B CA 1
ATOM 2285 C C . TYR B 1 105 ? -3.867 -10.219 -6.336 1 98.88 105 TYR B C 1
ATOM 2287 O O . TYR B 1 105 ? -2.979 -11.07 -6.473 1 98.88 105 TYR B O 1
ATOM 2295 N N . VAL B 1 106 ? -5.113 -10.453 -6.586 1 98.75 106 VAL B N 1
ATOM 2296 C CA . VAL B 1 106 ? -5.586 -11.68 -7.23 1 98.75 106 VAL B CA 1
ATOM 2297 C C . VAL B 1 106 ? -6.293 -11.336 -8.539 1 98.75 106 VAL B C 1
ATOM 2299 O O . VAL B 1 106 ? -7.035 -10.352 -8.609 1 98.75 106 VAL B O 1
ATOM 2302 N N . ALA B 1 107 ? -6.09 -12.07 -9.547 1 98.69 107 ALA B N 1
ATOM 2303 C CA . ALA B 1 107 ? -6.738 -11.906 -10.844 1 98.69 107 ALA B CA 1
ATOM 2304 C C . ALA B 1 107 ? -7.047 -13.258 -11.477 1 98.69 107 ALA B C 1
ATOM 2306 O O . ALA B 1 107 ? -6.523 -14.289 -11.047 1 98.69 107 ALA B O 1
ATOM 2307 N N . ASN B 1 108 ? -7.891 -13.227 -12.445 1 98.81 108 ASN B N 1
ATOM 2308 C CA . ASN B 1 108 ? -8.242 -14.43 -13.18 1 98.81 108 ASN B CA 1
ATOM 2309 C C . ASN B 1 108 ? -7.5 -14.516 -14.516 1 98.81 108 ASN B C 1
ATOM 2311 O O . ASN B 1 108 ? -7.383 -13.523 -15.227 1 98.81 108 ASN B O 1
ATOM 2315 N N . TYR B 1 109 ? -7.035 -15.703 -14.805 1 98.88 109 TYR B N 1
ATOM 2316 C CA . TYR B 1 109 ? -6.465 -15.969 -16.125 1 98.88 109 TYR B CA 1
ATOM 2317 C C . TYR B 1 109 ? -7.527 -15.859 -17.203 1 98.88 109 TYR B C 1
ATOM 2319 O O . TYR B 1 109 ? -8.641 -16.359 -17.047 1 98.88 109 TYR B O 1
ATOM 2327 N N . VAL B 1 110 ? -7.211 -15.188 -18.281 1 98.81 110 VAL B N 1
ATOM 2328 C CA . VAL B 1 110 ? -8.125 -15.078 -19.406 1 98.81 110 VAL B CA 1
ATOM 2329 C C . VAL B 1 110 ? -7.605 -15.898 -20.578 1 98.81 110 VAL B C 1
ATOM 2331 O O . VAL B 1 110 ? -8.297 -16.781 -21.078 1 98.81 110 VAL B O 1
ATOM 2334 N N . ARG B 1 111 ? -6.363 -15.586 -21.016 1 98.62 111 ARG B N 1
ATOM 2335 C CA . ARG B 1 111 ? -5.719 -16.281 -22.125 1 98.62 111 ARG B CA 1
ATOM 2336 C C . ARG B 1 111 ? -4.215 -16.031 -22.125 1 98.62 111 ARG B C 1
ATOM 2338 O O . ARG B 1 111 ? -3.709 -15.234 -21.344 1 98.62 111 ARG B O 1
ATOM 2345 N N . GLY B 1 112 ? -3.514 -16.719 -23.016 1 98.5 112 GLY B N 1
ATOM 2346 C CA . GLY B 1 112 ? -2.074 -16.578 -23.172 1 98.5 112 GLY B CA 1
ATOM 2347 C C . GLY B 1 112 ? -1.319 -17.875 -22.938 1 98.5 112 GLY B C 1
ATOM 2348 O O . GLY B 1 112 ? -1.919 -18.891 -22.578 1 98.5 112 GLY B O 1
ATOM 2349 N N . THR B 1 113 ? -0.031 -17.797 -23.266 1 98.06 113 THR B N 1
ATOM 2350 C CA . THR B 1 113 ? 0.904 -18.891 -23.031 1 98.06 113 THR B CA 1
ATOM 2351 C C . THR B 1 113 ? 2.01 -18.453 -22.078 1 98.06 113 THR B C 1
ATOM 2353 O O . THR B 1 113 ? 2.654 -17.422 -22.281 1 98.06 113 THR B O 1
ATOM 2356 N N . LEU B 1 114 ? 2.199 -19.281 -21.047 1 98.12 114 LEU B N 1
ATOM 2357 C CA . LEU B 1 114 ? 3.178 -18.922 -20.016 1 98.12 114 LEU B CA 1
ATOM 2358 C C . LEU B 1 114 ? 4.566 -18.766 -20.625 1 98.12 114 LEU B C 1
ATOM 2360 O O . LEU B 1 114 ? 5.008 -19.625 -21.406 1 98.12 114 LEU B O 1
ATOM 2364 N N . VAL B 1 115 ? 5.246 -17.734 -20.281 1 97.62 115 VAL B N 1
ATOM 2365 C CA . VAL B 1 115 ? 6.641 -17.469 -20.625 1 97.62 115 VAL B CA 1
ATOM 2366 C C . VAL B 1 115 ? 7.398 -17 -19.391 1 97.62 115 VAL B C 1
ATOM 2368 O O . VAL B 1 115 ? 6.934 -16.125 -18.656 1 97.62 115 VAL B O 1
ATOM 2371 N N . PRO B 1 116 ? 8.516 -17.672 -19.078 1 96.81 116 PRO B N 1
ATOM 2372 C CA . PRO B 1 116 ? 9.312 -17.141 -17.969 1 96.81 116 PRO B CA 1
ATOM 2373 C C . PRO B 1 116 ? 9.875 -15.75 -18.25 1 96.81 116 PRO B C 1
ATOM 2375 O O . PRO B 1 116 ? 10.328 -15.477 -19.359 1 96.81 116 PRO B O 1
ATOM 2378 N N . PRO B 1 117 ? 9.781 -14.875 -17.312 1 94.81 117 PRO B N 1
ATOM 2379 C CA . PRO B 1 117 ? 10.273 -13.516 -17.562 1 94.81 117 PRO B CA 1
ATOM 2380 C C . PRO B 1 117 ? 11.797 -13.445 -17.609 1 94.81 117 PRO B C 1
ATOM 2382 O O . PRO B 1 117 ? 12.359 -12.414 -18 1 94.81 117 PRO B O 1
ATOM 2385 N N . SER B 1 118 ? 12.469 -14.469 -17.109 1 93.69 118 SER B N 1
ATOM 2386 C CA . SER B 1 118 ? 13.93 -14.539 -17.156 1 93.69 118 SER B CA 1
ATOM 2387 C C . SER B 1 118 ? 14.398 -15.969 -17.406 1 93.69 118 SER B C 1
ATOM 2389 O O . SER B 1 118 ? 13.648 -16.922 -17.188 1 93.69 118 SER B O 1
ATOM 2391 N N . LYS B 1 119 ? 15.672 -16.125 -17.75 1 92.75 119 LYS B N 1
ATOM 2392 C CA . LYS B 1 119 ? 16.234 -17.438 -18.062 1 92.75 119 LYS B CA 1
ATOM 2393 C C . LYS B 1 119 ? 16.438 -18.25 -16.797 1 92.75 119 LYS B C 1
ATOM 2395 O O . LYS B 1 119 ? 16.562 -19.484 -16.859 1 92.75 119 LYS B O 1
ATOM 2400 N N . ASN B 1 120 ? 16.5 -17.594 -15.688 1 93.75 120 ASN B N 1
ATOM 2401 C CA . ASN B 1 120 ? 16.797 -18.281 -14.438 1 93.75 120 ASN B CA 1
ATOM 2402 C C . ASN B 1 120 ? 15.531 -18.656 -13.688 1 93.75 120 ASN B C 1
ATOM 2404 O O . ASN B 1 120 ? 15.578 -19 -12.5 1 93.75 120 ASN B O 1
ATOM 2408 N N . GLU B 1 121 ? 14.43 -18.5 -14.336 1 96.19 121 GLU B N 1
ATOM 2409 C CA . GLU B 1 121 ? 13.156 -18.844 -13.711 1 96.19 121 GLU B CA 1
ATOM 2410 C C . GLU B 1 121 ? 12.367 -19.844 -14.562 1 96.19 121 GLU B C 1
ATOM 2412 O O . GLU B 1 121 ? 12.469 -19.828 -15.797 1 96.19 121 GLU B O 1
ATOM 2417 N N . GLU B 1 122 ? 11.68 -20.703 -13.891 1 98.19 122 GLU B N 1
ATOM 2418 C CA . GLU B 1 122 ? 10.641 -21.531 -14.5 1 98.19 122 GLU B CA 1
ATOM 2419 C C . GLU B 1 122 ? 9.258 -21.141 -14 1 98.19 122 GLU B C 1
ATOM 2421 O O . GLU B 1 122 ? 9.102 -20.688 -12.867 1 98.19 122 GLU B O 1
ATOM 2426 N N . VAL B 1 123 ? 8.273 -21.312 -14.867 1 98.69 123 VAL B N 1
ATOM 2427 C CA . VAL B 1 123 ? 6.922 -20.906 -14.5 1 98.69 123 VAL B CA 1
ATOM 2428 C C . VAL B 1 123 ? 5.938 -22.031 -14.789 1 98.69 123 VAL B C 1
ATOM 2430 O O . VAL B 1 123 ? 6.074 -22.75 -15.789 1 98.69 123 VAL B O 1
ATOM 2433 N N . TYR B 1 124 ? 4.922 -22.156 -13.914 1 98.62 124 TYR B N 1
ATOM 2434 C CA . TYR B 1 124 ? 3.969 -23.266 -13.992 1 98.62 124 TYR B CA 1
ATOM 2435 C C . TYR B 1 124 ? 2.574 -22.797 -13.578 1 98.62 124 TYR B C 1
ATOM 2437 O O . TYR B 1 124 ? 2.43 -21.906 -12.75 1 98.62 124 TYR B O 1
ATOM 2445 N N . TRP B 1 125 ? 1.607 -23.438 -14.203 1 98.88 125 TRP B N 1
ATOM 2446 C CA . TRP B 1 125 ? 0.324 -23.562 -13.516 1 98.88 125 TRP B CA 1
ATOM 2447 C C . TRP B 1 125 ? 0.346 -24.703 -12.516 1 98.88 125 TRP B C 1
ATOM 2449 O O . TRP B 1 125 ? 0.69 -25.844 -12.867 1 98.88 125 TRP B O 1
ATOM 2459 N N . MET B 1 126 ? 0.015 -24.438 -11.312 1 98.88 126 MET B N 1
ATOM 2460 C CA . MET B 1 126 ? 0.081 -25.453 -10.273 1 98.88 126 MET B CA 1
ATOM 2461 C C . MET B 1 126 ? -1.203 -25.484 -9.453 1 98.88 126 MET B C 1
ATOM 2463 O O . MET B 1 126 ? -1.751 -24.438 -9.117 1 98.88 126 MET B O 1
ATOM 2467 N N . PRO B 1 127 ? -1.724 -26.688 -9.148 1 98.94 127 PRO B N 1
ATOM 2468 C CA . PRO B 1 127 ? -2.861 -26.719 -8.227 1 98.94 127 PRO B CA 1
ATOM 2469 C C . PRO B 1 127 ? -2.6 -25.938 -6.941 1 98.94 127 PRO B C 1
ATOM 2471 O O . PRO B 1 127 ? -1.491 -25.984 -6.406 1 98.94 127 PRO B O 1
ATOM 2474 N N . ILE B 1 128 ? -3.588 -25.25 -6.434 1 98.88 128 ILE B N 1
ATOM 2475 C CA . ILE B 1 128 ? -3.455 -24.297 -5.34 1 98.88 128 ILE B CA 1
ATOM 2476 C C . ILE B 1 128 ? -2.828 -24.984 -4.129 1 98.88 128 ILE B C 1
ATOM 2478 O O . ILE B 1 128 ? -1.896 -24.453 -3.518 1 98.88 128 ILE B O 1
ATOM 2482 N N . GLU B 1 129 ? -3.268 -26.156 -3.762 1 98.75 129 GLU B N 1
ATOM 2483 C CA . GLU B 1 129 ? -2.756 -26.844 -2.578 1 98.75 129 GLU B CA 1
ATOM 2484 C C . GLU B 1 129 ? -1.271 -27.156 -2.727 1 98.75 129 GLU B C 1
ATOM 2486 O O . GLU B 1 129 ? -0.496 -26.984 -1.783 1 98.75 129 GLU B O 1
ATOM 2491 N N . GLU B 1 130 ? -0.897 -27.672 -3.852 1 98.94 130 GLU B N 1
ATOM 2492 C CA . GLU B 1 130 ? 0.512 -27.953 -4.121 1 98.94 130 GLU B CA 1
ATOM 2493 C C . GLU B 1 130 ? 1.339 -26.672 -4.066 1 98.94 130 GLU B C 1
ATOM 2495 O O . GLU B 1 130 ? 2.42 -26.641 -3.479 1 98.94 130 GLU B O 1
ATOM 2500 N N . ALA B 1 131 ? 0.857 -25.609 -4.707 1 98.94 131 ALA B N 1
ATOM 2501 C CA . ALA B 1 131 ? 1.534 -24.312 -4.711 1 98.94 131 ALA B CA 1
ATOM 2502 C C . ALA B 1 131 ? 1.738 -23.797 -3.287 1 98.94 131 ALA B C 1
ATOM 2504 O O . ALA B 1 131 ? 2.818 -23.312 -2.945 1 98.94 131 ALA B O 1
ATOM 2505 N N . LEU B 1 132 ? 0.696 -23.922 -2.467 1 98.94 132 LEU B N 1
ATOM 2506 C CA . LEU B 1 132 ? 0.781 -23.469 -1.083 1 98.94 132 LEU B CA 1
ATOM 2507 C C . LEU B 1 132 ? 1.89 -24.203 -0.336 1 98.94 132 LEU B C 1
ATOM 2509 O O . LEU B 1 132 ? 2.623 -23.594 0.447 1 98.94 132 LEU B O 1
ATOM 2513 N N . GLY B 1 133 ? 1.96 -25.469 -0.558 1 98.88 133 GLY B N 1
ATOM 2514 C CA . GLY B 1 133 ? 3.047 -26.219 0.046 1 98.88 133 GLY B CA 1
ATOM 2515 C C . GLY B 1 133 ? 4.418 -25.703 -0.341 1 98.88 133 GLY B C 1
ATOM 2516 O O . GLY B 1 133 ? 5.293 -25.562 0.514 1 98.88 133 GLY B O 1
ATOM 2517 N N . LYS B 1 134 ? 4.609 -25.453 -1.593 1 98.88 134 LYS B N 1
ATOM 2518 C CA . LYS B 1 134 ? 5.887 -24.969 -2.098 1 98.88 134 LYS B CA 1
ATOM 2519 C C . LYS B 1 134 ? 6.188 -23.562 -1.561 1 98.88 134 LYS B C 1
ATOM 2521 O O . LYS B 1 134 ? 7.32 -23.266 -1.183 1 98.88 134 LYS B O 1
ATOM 2526 N N . LEU B 1 135 ? 5.18 -22.719 -1.583 1 98.88 135 LEU B N 1
ATOM 2527 C CA . LEU B 1 135 ? 5.336 -21.391 -1.03 1 98.88 135 LEU B CA 1
ATOM 2528 C C . LEU B 1 135 ? 5.77 -21.453 0.431 1 98.88 135 LEU B C 1
ATOM 2530 O O . LEU B 1 135 ? 6.691 -20.734 0.84 1 98.88 135 LEU B O 1
ATOM 2534 N N . GLY B 1 136 ? 5.125 -22.266 1.202 1 98.81 136 GLY B N 1
ATOM 2535 C CA . GLY B 1 136 ? 5.43 -22.422 2.617 1 98.81 136 GLY B CA 1
ATOM 2536 C C . GLY B 1 136 ? 6.84 -22.922 2.873 1 98.81 136 GLY B C 1
ATOM 2537 O O . GLY B 1 136 ? 7.469 -22.531 3.861 1 98.81 136 GLY B O 1
ATOM 2538 N N . ALA B 1 137 ? 7.266 -23.828 1.992 1 98.19 137 ALA B N 1
ATOM 2539 C CA . ALA B 1 137 ? 8.617 -24.359 2.113 1 98.19 137 ALA B CA 1
ATOM 2540 C C . ALA B 1 137 ? 9.656 -23.266 1.852 1 98.19 137 ALA B C 1
ATOM 2542 O O . ALA B 1 137 ? 10.781 -23.344 2.352 1 98.19 137 ALA B O 1
ATOM 2543 N N . THR B 1 138 ? 9.312 -22.25 1.035 1 98.5 138 THR B N 1
ATOM 2544 C CA . THR B 1 138 ? 10.211 -21.125 0.778 1 98.5 138 THR B CA 1
ATOM 2545 C C . THR B 1 138 ? 10.195 -20.156 1.949 1 98.5 138 THR B C 1
ATOM 2547 O O . THR B 1 138 ? 11.242 -19.859 2.535 1 98.5 138 THR B O 1
ATOM 2550 N N . VAL B 1 139 ? 9.148 -19.609 2.268 1 98.44 139 VAL B N 1
ATOM 2551 C CA . VAL B 1 139 ? 8.891 -18.766 3.43 1 98.44 139 VAL B CA 1
ATOM 2552 C C . VAL B 1 139 ? 7.496 -19.062 3.98 1 98.44 139 VAL B C 1
ATOM 2554 O O . VAL B 1 139 ? 6.492 -18.875 3.285 1 98.44 139 VAL B O 1
ATOM 2557 N N . PRO B 1 140 ? 7.34 -19.469 5.18 1 98.81 140 PRO B N 1
ATOM 2558 C CA . PRO B 1 140 ? 6.02 -19.812 5.719 1 98.81 140 PRO B CA 1
ATOM 2559 C C . PRO B 1 140 ? 5 -18.688 5.523 1 98.81 140 PRO B C 1
ATOM 2561 O O . PRO B 1 140 ? 3.832 -18.953 5.227 1 98.81 140 PRO B O 1
ATOM 2564 N N . ALA B 1 141 ? 5.34 -17.438 5.625 1 98.88 141 ALA B N 1
ATOM 2565 C CA . ALA B 1 141 ? 4.434 -16.312 5.469 1 98.88 141 ALA B CA 1
ATOM 2566 C C . ALA B 1 141 ? 3.793 -16.297 4.082 1 98.88 141 ALA B C 1
ATOM 2568 O O . ALA B 1 141 ? 2.639 -15.891 3.926 1 98.88 141 ALA B O 1
ATOM 2569 N N . LEU B 1 142 ? 4.527 -16.688 3.033 1 98.94 142 LEU B N 1
ATOM 2570 C CA . LEU B 1 142 ? 3.988 -16.734 1.678 1 98.94 142 LEU B CA 1
ATOM 2571 C C . LEU B 1 142 ? 2.773 -17.641 1.604 1 98.94 142 LEU B C 1
ATOM 2573 O O . LEU B 1 142 ? 1.771 -17.312 0.969 1 98.94 142 LEU B O 1
ATOM 2577 N N . LYS B 1 143 ? 2.957 -18.797 2.205 1 98.94 143 LYS B N 1
ATOM 2578 C CA . LYS B 1 143 ? 1.827 -19.719 2.244 1 98.94 143 LYS B CA 1
ATOM 2579 C C . LYS B 1 143 ? 0.656 -19.125 3.021 1 98.94 143 LYS B C 1
ATOM 2581 O O . LYS B 1 143 ? -0.487 -19.172 2.564 1 98.94 143 LYS B O 1
ATOM 2586 N N . GLU B 1 144 ? 0.917 -18.609 4.203 1 98.94 144 GLU B N 1
ATOM 2587 C CA . GLU B 1 144 ? -0.13 -18.109 5.086 1 98.94 144 GLU B CA 1
ATOM 2588 C C . GLU B 1 144 ? -0.914 -16.984 4.426 1 98.94 144 GLU B C 1
ATOM 2590 O O . GLU B 1 144 ? -2.146 -16.984 4.434 1 98.94 144 GLU B O 1
ATOM 2595 N N . MET B 1 145 ? -0.206 -16.016 3.861 1 98.94 145 MET B N 1
ATOM 2596 C CA . MET B 1 145 ? -0.86 -14.891 3.201 1 98.94 145 MET B CA 1
ATOM 2597 C C . MET B 1 145 ? -1.657 -15.359 1.988 1 98.94 145 MET B C 1
ATOM 2599 O O . MET B 1 145 ? -2.82 -14.984 1.822 1 98.94 145 MET B O 1
ATOM 2603 N N . THR B 1 146 ? -1.031 -16.188 1.125 1 98.94 146 THR B N 1
ATOM 2604 C CA . THR B 1 146 ? -1.684 -16.641 -0.099 1 98.94 146 THR B CA 1
ATOM 2605 C C . THR B 1 146 ? -2.936 -17.453 0.223 1 98.94 146 THR B C 1
ATOM 2607 O O . THR B 1 146 ? -3.984 -17.266 -0.394 1 98.94 146 THR B O 1
ATOM 2610 N N . LYS B 1 147 ? -2.797 -18.328 1.174 1 98.94 147 LYS B N 1
ATOM 2611 C CA . LYS B 1 147 ? -3.953 -19.125 1.59 1 98.94 147 LYS B CA 1
ATOM 2612 C C . LYS B 1 147 ? -5.078 -18.219 2.096 1 98.94 147 LYS B C 1
ATOM 2614 O O . LYS B 1 147 ? -6.242 -18.422 1.737 1 98.94 147 LYS B O 1
ATOM 2619 N N . GLN B 1 148 ? -4.777 -17.297 2.947 1 98.88 148 GLN B N 1
ATOM 2620 C CA . GLN B 1 148 ? -5.766 -16.391 3.529 1 98.88 148 GLN B CA 1
ATOM 2621 C C . GLN B 1 148 ? -6.551 -15.656 2.443 1 98.88 148 GLN B C 1
ATOM 2623 O O . GLN B 1 148 ? -7.781 -15.609 2.484 1 98.88 148 GLN B O 1
ATOM 2628 N N . ILE B 1 149 ? -5.836 -15.148 1.424 1 98.5 149 ILE B N 1
ATOM 2629 C CA . ILE B 1 149 ? -6.496 -14.281 0.455 1 98.5 149 ILE B CA 1
ATOM 2630 C C . ILE B 1 149 ? -7.289 -15.125 -0.537 1 98.5 149 ILE B C 1
ATOM 2632 O O . ILE B 1 149 ? -8.281 -14.656 -1.104 1 98.5 149 ILE B O 1
ATOM 2636 N N . LEU B 1 150 ? -6.891 -16.328 -0.788 1 98.56 150 LEU B N 1
ATOM 2637 C CA . LEU B 1 150 ? -7.629 -17.203 -1.7 1 98.56 150 LEU B CA 1
ATOM 2638 C C . LEU B 1 150 ? -8.844 -17.797 -1.009 1 98.56 150 LEU B C 1
ATOM 2640 O O . LEU B 1 150 ? -9.898 -17.969 -1.629 1 98.56 150 LEU B O 1
ATOM 2644 N N . ASP B 1 151 ? -8.703 -18.109 0.279 1 97.94 151 ASP B N 1
ATOM 2645 C CA . ASP B 1 151 ? -9.773 -18.766 1.018 1 97.94 151 ASP B CA 1
ATOM 2646 C C . ASP B 1 151 ? -10.875 -17.781 1.39 1 97.94 151 ASP B C 1
ATOM 2648 O O . ASP B 1 151 ? -12.039 -18.156 1.507 1 97.94 151 ASP B O 1
ATOM 2652 N N . LYS B 1 152 ? -10.508 -16.562 1.704 1 97.06 152 LYS B N 1
ATOM 2653 C CA . LYS B 1 152 ? -11.438 -15.531 2.131 1 97.06 152 LYS B CA 1
ATOM 2654 C C . LYS B 1 152 ? -11.336 -14.297 1.237 1 97.06 152 LYS B C 1
ATOM 2656 O O . LYS B 1 152 ? -10.969 -13.219 1.699 1 97.06 152 LYS B O 1
ATOM 2661 N N . PRO B 1 153 ? -11.828 -14.414 0.029 1 95.31 153 PRO B N 1
ATOM 2662 C CA . PRO B 1 153 ? -11.594 -13.406 -1.009 1 95.31 153 PRO B CA 1
ATOM 2663 C C . PRO B 1 153 ? -12.516 -12.195 -0.869 1 95.31 153 PRO B C 1
ATOM 2665 O O . PRO B 1 153 ? -12.383 -11.234 -1.624 1 95.31 153 PRO B O 1
ATOM 2668 N N . ASP B 1 154 ? -13.453 -12.156 0.048 1 94.44 154 ASP B N 1
ATOM 2669 C CA . ASP B 1 154 ? -14.469 -11.109 0.127 1 94.44 154 ASP B CA 1
ATOM 2670 C C . ASP B 1 154 ? -13.953 -9.914 0.935 1 94.44 154 ASP B C 1
ATOM 2672 O O . ASP B 1 154 ? -14.672 -8.93 1.12 1 94.44 154 ASP B O 1
ATOM 2676 N N . LYS B 1 155 ? -12.742 -10 1.447 1 96.5 155 LYS B N 1
ATOM 2677 C CA . LYS B 1 155 ? -12.141 -8.938 2.242 1 96.5 155 LYS B CA 1
ATOM 2678 C C . LYS B 1 155 ? -10.742 -8.594 1.734 1 96.5 155 LYS B C 1
ATOM 2680 O O . LYS B 1 155 ? -10.148 -9.359 0.972 1 96.5 155 LYS B O 1
ATOM 2685 N N . VAL B 1 156 ? -10.328 -7.434 2.047 1 98.44 156 VAL B N 1
ATOM 2686 C CA . VAL B 1 156 ? -8.906 -7.125 2.049 1 98.44 156 VAL B CA 1
ATOM 2687 C C . VAL B 1 156 ? -8.328 -7.371 3.439 1 98.44 156 VAL B C 1
ATOM 2689 O O . VAL B 1 156 ? -8.797 -6.805 4.426 1 98.44 156 VAL B O 1
ATOM 2692 N N . TRP B 1 157 ? -7.305 -8.133 3.496 1 98.56 157 TRP B N 1
ATOM 2693 C CA . TRP B 1 157 ? -6.766 -8.531 4.793 1 98.56 157 TRP B CA 1
ATOM 2694 C C . TRP B 1 157 ? -5.48 -7.773 5.105 1 98.56 157 TRP B C 1
ATOM 2696 O O . TRP B 1 157 ? -4.645 -7.566 4.227 1 98.56 157 TRP B O 1
ATOM 2706 N N . GLY B 1 158 ? -5.371 -7.363 6.348 1 98.62 158 GLY B N 1
ATOM 2707 C CA . GLY B 1 158 ? -4.098 -6.941 6.906 1 98.62 158 GLY B CA 1
ATOM 2708 C C . GLY B 1 158 ? -3.443 -8 7.773 1 98.62 158 GLY B C 1
ATOM 2709 O O . GLY B 1 158 ? -4.027 -9.062 8.008 1 98.62 158 GLY B O 1
ATOM 2710 N N . GLY B 1 159 ? -2.311 -7.727 8.234 1 98.75 159 GLY B N 1
ATOM 2711 C CA . GLY B 1 159 ? -1.492 -8.594 9.062 1 98.75 159 GLY B CA 1
ATOM 2712 C C . GLY B 1 159 ? -0.009 -8.289 8.969 1 98.75 159 GLY B C 1
ATOM 2713 O O . GLY B 1 159 ? 0.409 -7.477 8.141 1 98.75 159 GLY B O 1
ATOM 2714 N N . ALA B 1 160 ? 0.75 -8.93 9.844 1 98.94 160 ALA B N 1
ATOM 2715 C CA . ALA B 1 160 ? 2.188 -8.672 9.82 1 98.94 160 ALA B CA 1
ATOM 2716 C C . ALA B 1 160 ? 2.971 -9.922 10.227 1 98.94 160 ALA B C 1
ATOM 2718 O O . ALA B 1 160 ? 2.502 -10.719 11.039 1 98.94 160 ALA B O 1
ATOM 2719 N N . PHE B 1 161 ? 4.113 -10.023 9.664 1 98.94 161 PHE B N 1
ATOM 2720 C CA . PHE B 1 161 ? 5.023 -11.133 9.93 1 98.94 161 PHE B CA 1
ATOM 2721 C C . PHE B 1 161 ? 6.426 -10.617 10.234 1 98.94 161 PHE B C 1
ATOM 2723 O O . PHE B 1 161 ? 6.852 -9.602 9.688 1 98.94 161 PHE B O 1
ATOM 2730 N N . ASN B 1 162 ? 7.074 -11.289 11.055 1 98.88 162 ASN B N 1
ATOM 2731 C CA . ASN B 1 162 ? 8.516 -11.125 11.211 1 98.88 162 ASN B CA 1
ATOM 2732 C C . ASN B 1 162 ? 9.289 -12.258 10.539 1 98.88 162 ASN B C 1
ATOM 2734 O O . ASN B 1 162 ? 8.961 -13.43 10.727 1 98.88 162 ASN B O 1
ATOM 2738 N N . LEU B 1 163 ? 10.18 -11.922 9.742 1 98.81 163 LEU B N 1
ATOM 2739 C CA . LEU B 1 163 ? 10.992 -12.906 9.055 1 98.81 163 LEU B CA 1
ATOM 2740 C C . LEU B 1 163 ? 12.375 -13.023 9.695 1 98.81 163 LEU B C 1
ATOM 2742 O O . LEU B 1 163 ? 12.953 -12.016 10.109 1 98.81 163 LEU B O 1
ATOM 2746 N N . PHE B 1 164 ? 12.922 -14.219 9.727 1 98.62 164 PHE B N 1
ATOM 2747 C CA . PHE B 1 164 ? 14.227 -14.523 10.305 1 98.62 164 PHE B CA 1
ATOM 2748 C C . PHE B 1 164 ? 14.812 -15.781 9.68 1 98.62 164 PHE B C 1
ATOM 2750 O O . PHE B 1 164 ? 14.141 -16.469 8.914 1 98.62 164 PHE B O 1
ATOM 2757 N N . LYS B 1 165 ? 16.109 -16.031 9.93 1 97.94 165 LYS B N 1
ATOM 2758 C CA . LYS B 1 165 ? 16.781 -17.203 9.359 1 97.94 165 LYS B CA 1
ATOM 2759 C C . LYS B 1 165 ? 17.109 -18.234 10.438 1 97.94 165 LYS B C 1
ATOM 2761 O O . LYS B 1 165 ? 17.516 -17.859 11.539 1 97.94 165 LYS B O 1
ATOM 2766 N N . VAL B 1 166 ? 16.828 -19.453 10.125 1 97.56 166 VAL B N 1
ATOM 2767 C CA . VAL B 1 166 ? 17.234 -20.609 10.93 1 97.56 166 VAL B CA 1
ATOM 2768 C C . VAL B 1 166 ? 18.016 -21.594 10.062 1 97.56 166 VAL B C 1
ATOM 2770 O O . VAL B 1 166 ? 17.469 -22.188 9.133 1 97.56 166 VAL B O 1
ATOM 2773 N N . ASN B 1 167 ? 19.344 -21.766 10.328 1 96.12 167 ASN B N 1
ATOM 2774 C CA . ASN B 1 167 ? 20.219 -22.656 9.578 1 96.12 167 ASN B CA 1
ATOM 2775 C C . ASN B 1 167 ? 20.203 -22.312 8.086 1 96.12 167 ASN B C 1
ATOM 2777 O O . ASN B 1 167 ? 20.062 -23.203 7.25 1 96.12 167 ASN B O 1
ATOM 2781 N N . GLY B 1 168 ? 20.125 -21.062 7.805 1 94.06 168 GLY B N 1
ATOM 2782 C CA . GLY B 1 168 ? 20.219 -20.578 6.434 1 94.06 168 GLY B CA 1
ATOM 2783 C C . GLY B 1 168 ? 18.891 -20.531 5.719 1 94.06 168 GLY B C 1
ATOM 2784 O O . GLY B 1 168 ? 18.797 -20.016 4.602 1 94.06 168 GLY B O 1
ATOM 2785 N N . ASN B 1 169 ? 17.844 -21.062 6.328 1 96.44 169 ASN B N 1
ATOM 2786 C CA . ASN B 1 169 ? 16.516 -21.047 5.73 1 96.44 169 ASN B CA 1
ATOM 2787 C C . ASN B 1 169 ? 15.664 -19.891 6.25 1 96.44 169 ASN B C 1
ATOM 2789 O O . ASN B 1 169 ? 15.711 -19.562 7.438 1 96.44 169 ASN B O 1
ATOM 2793 N N . MET B 1 170 ? 14.93 -19.312 5.359 1 98.12 170 MET B N 1
ATOM 2794 C CA . MET B 1 170 ? 14.031 -18.25 5.762 1 98.12 170 MET B CA 1
ATOM 2795 C C . MET B 1 170 ? 12.82 -18.797 6.512 1 98.12 170 MET B C 1
ATOM 2797 O O . MET B 1 170 ? 12.18 -19.734 6.047 1 98.12 170 MET B O 1
ATOM 2801 N N . LYS B 1 171 ? 12.586 -18.234 7.648 1 98.69 171 LYS B N 1
ATOM 2802 C CA . LYS B 1 171 ? 11.406 -18.531 8.453 1 98.69 171 LYS B CA 1
ATOM 2803 C C . LYS B 1 171 ? 10.594 -17.266 8.727 1 98.69 171 LYS B C 1
ATOM 2805 O O . LYS B 1 171 ? 11.039 -16.156 8.398 1 98.69 171 LYS B O 1
ATOM 2810 N N . SER B 1 172 ? 9.383 -17.453 9.172 1 98.81 172 SER B N 1
ATOM 2811 C CA . SER B 1 172 ? 8.547 -16.312 9.539 1 98.81 172 SER B CA 1
ATOM 2812 C C . SER B 1 172 ? 7.617 -16.656 10.695 1 98.81 172 SER B C 1
ATOM 2814 O O . SER B 1 172 ? 7.254 -17.828 10.883 1 98.81 172 SER B O 1
ATOM 2816 N N . SER B 1 173 ? 7.309 -15.672 11.414 1 98.5 173 SER B N 1
ATOM 2817 C CA . SER B 1 173 ? 6.285 -15.758 12.453 1 98.5 173 SER B CA 1
ATOM 2818 C C . SER B 1 173 ? 5.266 -14.633 12.32 1 98.5 173 SER B C 1
ATOM 2820 O O . SER B 1 173 ? 5.633 -13.484 12.07 1 98.5 173 SER B O 1
ATOM 2822 N N . MET B 1 174 ? 4.023 -14.992 12.438 1 98.69 174 MET B N 1
ATOM 2823 C CA . MET B 1 174 ? 2.977 -13.977 12.422 1 98.69 174 MET B CA 1
ATOM 2824 C C . MET B 1 174 ? 3.008 -13.148 13.703 1 98.69 174 MET B C 1
ATOM 2826 O O . MET B 1 174 ? 2.957 -13.695 14.805 1 98.69 174 MET B O 1
ATOM 2830 N N . VAL B 1 175 ? 3.117 -11.859 13.625 1 98.44 175 VAL B N 1
ATOM 2831 C CA . VAL B 1 175 ? 3.229 -11.016 14.812 1 98.44 175 VAL B CA 1
ATOM 2832 C C . VAL B 1 175 ? 1.958 -10.18 14.969 1 98.44 175 VAL B C 1
ATOM 2834 O O . VAL B 1 175 ? 1.738 -9.562 16.016 1 98.44 175 VAL B O 1
ATOM 2837 N N . GLU B 1 176 ? 1.177 -10.039 13.984 1 98.44 176 GLU B N 1
ATOM 2838 C CA . GLU B 1 176 ? -0.179 -9.492 13.969 1 98.44 176 GLU B CA 1
ATOM 2839 C C . GLU B 1 176 ? -1.133 -10.422 13.219 1 98.44 176 GLU B C 1
ATOM 2841 O O . GLU B 1 176 ? -0.925 -10.711 12.039 1 98.44 176 GLU B O 1
ATOM 2846 N N . ASP B 1 177 ? -2.129 -10.875 13.883 1 98.5 177 ASP B N 1
ATOM 2847 C CA . ASP B 1 177 ? -3.094 -11.766 13.242 1 98.5 177 ASP B CA 1
ATOM 2848 C C . ASP B 1 177 ? -3.768 -11.086 12.055 1 98.5 177 ASP B C 1
ATOM 2850 O O . ASP B 1 177 ? -3.846 -9.852 12 1 98.5 177 ASP B O 1
ATOM 2854 N N . PHE B 1 178 ? -4.234 -11.898 11.148 1 98.62 178 PHE B N 1
ATOM 2855 C CA . PHE B 1 178 ? -5.004 -11.336 10.039 1 98.62 178 PHE B CA 1
ATOM 2856 C C . PHE B 1 178 ? -6.203 -10.547 10.562 1 98.62 178 PHE B C 1
ATOM 2858 O O . PHE B 1 178 ? -6.879 -10.984 11.5 1 98.62 178 PHE B O 1
ATOM 2865 N N . TYR B 1 179 ? -6.457 -9.461 10.062 1 97.75 179 TYR B N 1
ATOM 2866 C CA . TYR B 1 179 ? -7.629 -8.648 10.352 1 97.75 179 TYR B CA 1
ATOM 2867 C C . TYR B 1 179 ? -8.188 -8.016 9.086 1 97.75 179 TYR B C 1
ATOM 2869 O O . TYR B 1 179 ? -7.441 -7.762 8.133 1 97.75 179 TYR B O 1
ATOM 2877 N N . PRO B 1 180 ? -9.453 -7.742 8.969 1 97.38 180 PRO B N 1
ATOM 2878 C CA . PRO B 1 180 ? -10.023 -7.113 7.773 1 97.38 180 PRO B CA 1
ATOM 2879 C C . PRO B 1 180 ? -9.68 -5.625 7.676 1 97.38 180 PRO B C 1
ATOM 2881 O O . PRO B 1 180 ? -9.844 -4.887 8.648 1 97.38 180 PRO B O 1
ATOM 2884 N N . LEU B 1 181 ? -9.219 -5.211 6.578 1 97.44 181 LEU B N 1
ATOM 2885 C CA . LEU B 1 181 ? -8.953 -3.807 6.277 1 97.44 181 LEU B CA 1
ATOM 2886 C C . LEU B 1 181 ? -10.109 -3.188 5.508 1 97.44 181 LEU B C 1
ATOM 2888 O O . LEU B 1 181 ? -10.297 -1.969 5.535 1 97.44 181 LEU B O 1
ATOM 2892 N N . ALA B 1 182 ? -10.711 -4.016 4.719 1 96.5 182 ALA B N 1
ATOM 2893 C CA . ALA B 1 182 ? -11.883 -3.631 3.932 1 96.5 182 ALA B CA 1
ATOM 2894 C C . ALA B 1 182 ? -12.766 -4.84 3.643 1 96.5 182 ALA B C 1
ATOM 2896 O O . ALA B 1 182 ? -12.312 -5.984 3.719 1 96.5 182 ALA B O 1
ATOM 2897 N N . GLY B 1 183 ? -14.039 -4.555 3.293 1 81.69 183 GLY B N 1
ATOM 2898 C CA . GLY B 1 183 ? -14.953 -5.613 2.9 1 81.69 183 GLY B CA 1
ATOM 2899 C C . GLY B 1 183 ? -16.016 -5.902 3.943 1 81.69 183 GLY B C 1
ATOM 2900 O O . GLY B 1 183 ? -15.93 -5.422 5.074 1 81.69 183 GLY B O 1
ATOM 2901 N N . MET B 1 184 ? -17.234 -6.402 3.596 1 61.38 184 MET B N 1
ATOM 2902 C CA . MET B 1 184 ? -18.391 -6.742 4.426 1 61.38 184 MET B CA 1
ATOM 2903 C C . MET B 1 184 ? -18.281 -8.18 4.934 1 61.38 184 MET B C 1
ATOM 2905 O O . MET B 1 184 ? -17.688 -9.031 4.281 1 61.38 184 MET B O 1
#

Secondary structure (DSSP, 8-state):
-----------------------PPP--EEEEEEEEEETTTEEEEEEETTEEE--EEES-SS--HHHHHHHHHHHTTEEEEEEEEEEEEEEEESSSS--EEEEEEEEEEEEE----SSTT-EEEEEEHHHHHHHHHHH-HHHHHHHHHHHH-TTSEEEEEEEEEEETTEEEEEEEEEEEEEE--/-----------------------PPP--EEEEEEEEEETTTEEEEEEETTEEE--EEES-SS--HHHHHHHHHHHTTEEEEEEEEEEEEEE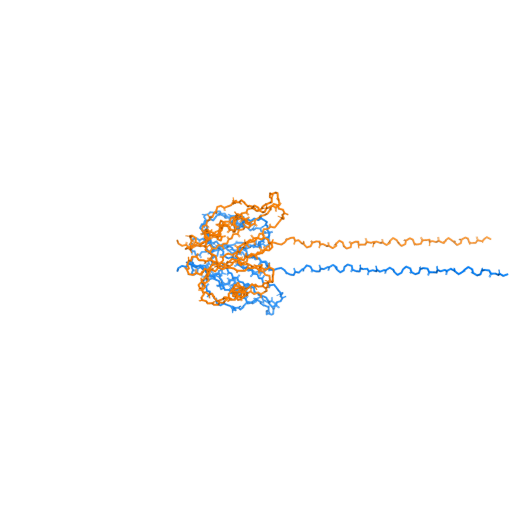EESSSS--EEEEEEEEEEEEE----SSTT-EEEEEEHHHHHHHHHHH-HHHHHHHHHHHH-TTSEEEEEEEEEEETTEEEEEEEEEEEEEE--

Sequence (368 aa):
MMKKKMFVLLMVLGVFVRSSAQVPEPVNQTIIRLTVVKDGDKILIRKTPYGWMTPAVYFKEPQSIQEVIDKMAGSYGVQISGIGLRGLFTYTYDFKPTADIRQLYVANYVRGTLVPPSKNEEVYWMPIEEALGKLGATVPALKEMTKQILDKPDKVWGGAFNLFKVNGNMKSSMVEDFYPLAGMMMKKKMFVLLMVLGVFVRSSAQVPEPVNQTIIRLTVVKDGDKILIRKTPYGWMTPAVYFKEPQSIQEVIDKMAGSYGVQISGIGLRGLFTYTYDFKPTADIRQLYVANYVRGTLVPPSKNEEVYWMPIEEALGKLGATVPALKEMTKQILDKPDKVWGGAFNLFKVNGNMKSSMVEDFYPLAGM

Solvent-accessible surface area (backbone atoms only — not comparable to full-atom values): 19937 Å² total; per-residue (Å²): 136,84,80,78,82,77,80,79,79,78,77,80,80,77,79,76,74,73,74,68,67,75,75,75,76,85,67,32,48,45,36,45,29,45,44,38,32,40,93,85,49,25,29,46,36,30,44,41,94,84,35,40,41,54,54,65,45,70,61,59,64,63,59,39,67,66,55,50,52,51,51,52,39,46,46,34,32,36,42,69,42,75,64,26,49,24,32,51,31,24,39,32,44,77,86,47,87,38,21,33,39,40,38,34,30,38,28,33,58,70,50,73,56,85,40,55,78,46,92,73,37,47,66,42,81,34,48,46,71,63,45,38,53,42,19,31,72,33,30,40,53,54,21,54,53,52,48,49,36,69,75,47,64,64,28,24,33,28,35,26,32,39,33,44,72,58,95,85,38,56,38,50,44,78,77,37,70,76,42,72,30,33,56,126,135,85,80,78,79,80,80,79,80,78,79,78,78,76,78,77,73,73,74,70,67,76,74,75,78,86,67,32,46,46,34,45,30,46,44,39,32,39,93,85,52,24,28,46,37,31,43,41,94,83,36,41,40,56,52,67,44,69,60,60,66,63,58,40,66,67,54,52,52,53,52,52,40,45,48,33,32,36,45,70,42,77,64,27,49,23,32,51,32,22,40,33,44,74,85,45,87,36,21,31,40,40,39,34,29,38,29,33,57,71,50,73,56,85,38,54,77,47,93,73,38,46,67,42,82,32,48,47,70,62,45,37,51,43,19,30,72,33,30,40,53,55,19,54,54,52,50,49,35,67,74,48,63,65,29,23,33,29,34,25,32,38,32,43,72,59,96,86,37,56,41,51,45,78,77,37,73,75,43,72,30,32,57,126

Nearest PDB structures (foldseek):
  5anv-assembly1_A  TM=7.892E-01  e=1.514E-09  Homo sapiens
  6glp-assembly1_A  TM=7.584E-01  e=9.289E-09  Homo sapiens
  6gls-assembly2_B  TM=7.197E-01  e=1.631E-08  Homo sapiens
  8zb3-assembly3_E  TM=6.904E-01  e=2.146E-06  Mycobacteroides abscessus
  8dw4-assembly1_A  TM=6.131E-01  e=1.252E-04  Geobacillus stearothermophilus

pLDDT: mean 90.64, std 18.34, range [30.34, 98.94]

Organism: Allomuricauda ruestringensis (strain DSM 13258 / CIP 107369 / LMG 19739 / B1) (NCBI:txid886377)